Protein AF-A0A7V0R4K7-F1 (afdb_monomer_lite)

Radius of gyration: 30.45 Å; chains: 1; bounding box: 99×54×75 Å

Structure (mmCIF, N/CA/C/O backbone):
data_AF-A0A7V0R4K7-F1
#
_entry.id   AF-A0A7V0R4K7-F1
#
loop_
_atom_site.group_PDB
_atom_site.id
_atom_site.type_symbol
_atom_site.label_atom_id
_atom_site.label_alt_id
_atom_site.label_comp_id
_atom_site.label_asym_id
_atom_site.label_entity_id
_atom_site.label_seq_id
_atom_site.pdbx_PDB_ins_code
_atom_site.Cartn_x
_atom_site.Cartn_y
_atom_site.Cartn_z
_atom_site.occupancy
_atom_site.B_iso_or_equiv
_atom_site.auth_seq_id
_atom_site.auth_comp_id
_atom_site.auth_asym_id
_atom_site.auth_atom_id
_atom_site.pdbx_PDB_model_num
ATOM 1 N N . MET A 1 1 ? 71.124 38.068 -16.168 1.00 57.12 1 MET A N 1
ATOM 2 C CA . MET A 1 1 ? 70.717 36.691 -16.541 1.00 57.12 1 MET A CA 1
ATOM 3 C C . MET A 1 1 ? 69.493 36.153 -15.777 1.00 57.12 1 MET A C 1
ATOM 5 O O . MET A 1 1 ? 69.217 34.969 -15.874 1.00 57.12 1 MET A O 1
ATOM 9 N N . ARG A 1 2 ? 68.701 36.981 -15.070 1.00 51.50 2 ARG A N 1
ATOM 10 C CA . ARG A 1 2 ? 67.487 36.514 -14.363 1.00 51.50 2 ARG A CA 1
ATOM 11 C C . ARG A 1 2 ? 66.236 36.417 -15.253 1.00 51.50 2 ARG A C 1
ATOM 13 O O . ARG A 1 2 ? 65.333 35.661 -14.941 1.00 51.50 2 ARG A O 1
ATOM 20 N N . TYR A 1 3 ? 66.213 37.106 -16.396 1.00 58.16 3 TYR A N 1
ATOM 21 C CA . TYR A 1 3 ? 65.068 37.108 -17.318 1.00 58.16 3 TYR A CA 1
ATOM 22 C C . TYR A 1 3 ? 64.920 35.822 -18.154 1.00 58.16 3 TYR A C 1
ATOM 24 O O . TYR A 1 3 ? 63.809 35.465 -18.525 1.00 58.16 3 TYR A O 1
ATOM 32 N N . LEU A 1 4 ? 66.006 35.073 -18.385 1.00 62.59 4 LEU A N 1
ATOM 33 C CA . LEU A 1 4 ? 65.967 33.793 -19.113 1.00 62.59 4 LEU A CA 1
ATOM 34 C C . LEU A 1 4 ? 65.272 32.673 -18.318 1.00 62.59 4 LEU A C 1
ATOM 36 O O . LEU A 1 4 ? 64.670 31.787 -18.914 1.00 62.59 4 LEU A O 1
ATOM 40 N N . GLN A 1 5 ? 65.293 32.740 -16.982 1.00 62.31 5 GLN A N 1
ATOM 41 C CA . GLN A 1 5 ? 64.619 31.759 -16.123 1.00 62.31 5 GLN A CA 1
ATOM 42 C C . GLN A 1 5 ? 63.092 31.929 -16.132 1.00 62.31 5 GLN A C 1
ATOM 44 O O . GLN A 1 5 ? 62.370 30.937 -16.103 1.00 62.31 5 GLN A O 1
ATOM 49 N N . PHE A 1 6 ? 62.590 33.164 -16.252 1.00 67.25 6 PHE A N 1
ATOM 50 C CA . PHE A 1 6 ? 61.148 33.426 -16.318 1.00 67.25 6 PHE A CA 1
ATOM 51 C C . PHE A 1 6 ? 60.530 33.039 -17.668 1.00 67.25 6 PHE A C 1
ATOM 53 O O . PHE A 1 6 ? 59.397 32.564 -17.701 1.00 67.25 6 PHE A O 1
ATOM 60 N N . ILE A 1 7 ? 61.280 33.165 -18.770 1.00 73.56 7 ILE A N 1
ATOM 61 C CA . ILE A 1 7 ? 60.812 32.740 -20.101 1.00 73.56 7 ILE A CA 1
ATOM 62 C C . ILE A 1 7 ? 60.668 31.211 -20.162 1.00 73.56 7 ILE A C 1
ATOM 64 O O . ILE A 1 7 ? 59.672 30.713 -20.679 1.00 73.56 7 ILE A O 1
ATOM 68 N N . GLY A 1 8 ? 61.603 30.460 -19.567 1.00 70.25 8 GLY A N 1
ATOM 69 C CA . GLY A 1 8 ? 61.508 28.997 -19.504 1.00 70.25 8 GLY A CA 1
ATOM 70 C C . GLY A 1 8 ? 60.290 28.498 -18.716 1.00 70.25 8 GLY A C 1
ATOM 71 O O . GLY A 1 8 ? 59.660 27.521 -19.110 1.00 70.25 8 GLY A O 1
ATOM 72 N N . LEU A 1 9 ? 59.915 29.203 -17.644 1.00 67.56 9 LEU A N 1
ATOM 73 C CA . LEU A 1 9 ? 58.797 28.817 -16.778 1.00 67.56 9 LEU A CA 1
ATOM 74 C C . LEU A 1 9 ? 57.426 29.117 -17.414 1.00 67.56 9 LEU A C 1
ATOM 76 O O . LEU A 1 9 ? 56.495 28.338 -17.228 1.00 67.56 9 LEU A O 1
ATOM 80 N N . MET A 1 10 ? 57.313 30.177 -18.227 1.00 73.31 10 MET A N 1
ATOM 81 C CA . MET A 1 10 ? 56.087 30.446 -18.997 1.00 73.31 10 MET A CA 1
ATOM 82 C C . MET A 1 10 ? 55.874 29.470 -20.160 1.00 73.31 10 MET A C 1
ATOM 84 O O . MET A 1 10 ? 54.740 29.106 -20.449 1.00 73.31 10 MET A O 1
ATOM 88 N N . VAL A 1 11 ? 56.937 29.014 -20.830 1.00 69.75 11 VAL A N 1
ATOM 89 C CA . VAL A 1 11 ? 56.794 28.028 -21.919 1.00 69.75 11 VAL A CA 1
ATOM 90 C C . VAL A 1 11 ? 56.430 26.644 -21.366 1.00 69.75 11 VAL A C 1
ATOM 92 O O . VAL A 1 11 ? 55.664 25.914 -21.992 1.00 69.75 11 VAL A O 1
ATOM 95 N N . LEU A 1 12 ? 56.908 26.300 -20.164 1.00 64.25 12 LEU A N 1
ATOM 96 C CA . LEU A 1 12 ? 56.589 25.028 -19.514 1.00 64.25 12 LEU A CA 1
ATOM 97 C C . LEU A 1 12 ? 55.127 24.949 -19.039 1.00 64.25 12 LEU A C 1
ATOM 99 O O . LEU A 1 12 ? 54.534 23.878 -19.129 1.00 64.25 12 LEU A O 1
ATOM 103 N N . SER A 1 13 ? 54.513 26.055 -18.597 1.00 63.62 13 SER A N 1
ATOM 104 C CA . SER A 1 13 ? 53.100 26.059 -18.177 1.00 63.62 13 SER A CA 1
ATOM 105 C C . SER A 1 13 ? 52.111 25.945 -19.345 1.00 63.62 13 SER A C 1
ATOM 107 O O . SER A 1 13 ? 51.022 25.404 -19.167 1.00 63.62 13 SER A O 1
ATOM 109 N N . LEU A 1 14 ? 52.499 26.370 -20.553 1.00 61.12 14 LEU A N 1
ATOM 110 C CA . LEU A 1 14 ? 51.684 26.236 -21.768 1.00 61.12 14 LEU A CA 1
ATOM 111 C C . LEU A 1 14 ? 51.606 24.794 -22.304 1.00 61.12 14 LEU A C 1
ATOM 113 O O . LEU A 1 14 ? 50.676 24.476 -23.040 1.00 61.12 14 LEU A O 1
ATOM 117 N N . MET A 1 15 ? 52.523 23.904 -21.909 1.00 62.25 15 MET A N 1
ATOM 118 C CA . MET A 1 15 ? 52.540 22.507 -22.374 1.00 62.25 15 MET A CA 1
ATOM 119 C C . MET A 1 15 ? 51.665 21.560 -21.532 1.00 62.25 15 MET A C 1
ATOM 121 O O . MET A 1 15 ? 51.268 20.508 -22.025 1.00 62.25 15 MET A O 1
ATOM 125 N N . ILE A 1 16 ? 51.294 21.931 -20.299 1.00 62.28 16 ILE A N 1
ATOM 126 C CA . ILE A 1 16 ? 50.525 21.059 -19.378 1.00 62.28 16 ILE A CA 1
ATOM 127 C C . ILE A 1 16 ? 48.998 21.180 -19.586 1.00 62.28 16 ILE A C 1
ATOM 129 O O . ILE A 1 16 ? 48.223 20.449 -18.981 1.00 62.28 16 ILE A O 1
ATOM 133 N N . LEU A 1 17 ? 48.543 22.069 -20.478 1.00 52.62 17 LEU A N 1
ATOM 134 C CA . LEU A 1 17 ? 47.121 22.249 -20.817 1.00 52.62 17 LEU A CA 1
ATOM 135 C C . LEU A 1 17 ? 46.653 21.429 -22.029 1.00 52.62 17 LEU A C 1
ATOM 137 O O . LEU A 1 17 ? 45.488 21.509 -22.405 1.00 52.62 17 LEU A O 1
ATOM 141 N N . SER A 1 18 ? 47.512 20.588 -22.610 1.00 54.09 18 SER A N 1
ATOM 142 C CA . SER A 1 18 ? 47.102 19.624 -23.640 1.00 54.09 18 SER A CA 1
ATOM 143 C C . SER A 1 18 ? 46.570 18.332 -23.008 1.00 54.09 18 SER A C 1
ATOM 145 O O . SER A 1 18 ? 47.037 17.229 -23.277 1.00 54.09 18 SER A O 1
ATOM 147 N N . CYS A 1 19 ? 45.560 18.482 -22.146 1.00 53.66 19 CYS A N 1
ATOM 148 C CA . CYS A 1 19 ? 44.650 17.385 -21.853 1.00 53.66 19 CYS A CA 1
ATOM 149 C C . CYS A 1 19 ? 43.780 17.174 -23.099 1.00 53.66 19 CYS A C 1
ATOM 151 O O . CYS A 1 19 ? 43.179 18.108 -23.627 1.00 53.66 19 CYS A O 1
ATOM 153 N N . SER A 1 20 ? 43.796 15.949 -23.600 1.00 51.81 20 SER A N 1
ATOM 154 C CA . SER A 1 20 ? 43.092 15.435 -24.769 1.00 51.81 20 SER A CA 1
ATOM 155 C C . SER A 1 20 ? 41.608 15.820 -24.80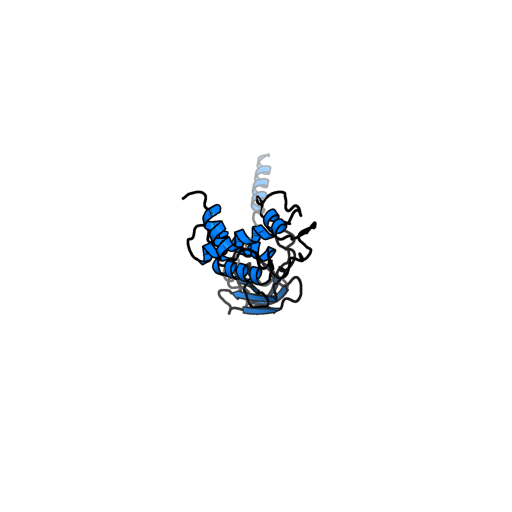8 1.00 51.81 20 SER A C 1
ATOM 157 O O . SER A 1 20 ? 40.755 15.107 -24.284 1.00 51.81 20 SER A O 1
ATOM 159 N N . GLY A 1 21 ? 41.295 16.920 -25.492 1.00 49.50 21 GLY A N 1
ATOM 160 C CA . GLY A 1 21 ? 39.963 17.211 -26.010 1.00 49.50 21 GLY A CA 1
ATOM 161 C C . GLY A 1 21 ? 39.713 16.371 -27.258 1.00 49.50 21 GLY A C 1
ATOM 162 O O . GLY A 1 21 ? 39.907 16.840 -28.378 1.00 49.50 21 GLY A O 1
ATOM 163 N N . GLY A 1 22 ? 39.339 15.107 -27.060 1.00 51.12 22 GLY A N 1
ATOM 164 C CA . GLY A 1 22 ? 38.774 14.285 -28.121 1.00 51.12 22 GLY A CA 1
ATOM 165 C C . GLY A 1 22 ? 37.430 14.874 -28.537 1.00 51.12 22 GLY A C 1
ATOM 166 O O . GLY A 1 22 ? 36.469 14.814 -27.778 1.00 51.12 22 GLY A O 1
ATOM 167 N N . LEU A 1 23 ? 37.375 15.450 -29.738 1.00 45.12 23 LEU A N 1
ATOM 168 C CA . LEU A 1 23 ? 36.139 15.752 -30.456 1.00 45.12 23 LEU A CA 1
ATOM 169 C C . LEU A 1 23 ? 35.485 14.418 -30.842 1.00 45.12 23 LEU A C 1
ATOM 171 O O . LEU A 1 23 ? 35.657 13.923 -31.953 1.00 45.12 23 LEU A O 1
ATOM 175 N N . GLY A 1 24 ? 34.814 13.790 -29.878 1.00 47.62 24 GLY A N 1
ATOM 176 C CA . GLY A 1 24 ? 33.904 12.685 -30.132 1.00 47.62 24 GLY A CA 1
ATOM 177 C C . GLY A 1 24 ? 32.634 13.250 -30.747 1.00 47.62 24 GLY A C 1
ATOM 178 O O . GLY A 1 24 ? 32.005 14.124 -30.153 1.00 47.62 24 GLY A O 1
ATOM 179 N N . ASN A 1 25 ? 32.299 12.777 -31.947 1.00 50.12 25 ASN A N 1
ATOM 180 C CA . ASN A 1 25 ? 31.014 13.008 -32.589 1.00 50.12 25 ASN A CA 1
ATOM 181 C C . ASN A 1 25 ? 29.889 12.844 -31.563 1.00 50.12 25 ASN A C 1
ATOM 183 O O . ASN A 1 25 ? 29.690 11.768 -31.003 1.00 50.12 25 ASN A O 1
ATOM 187 N N . SER A 1 26 ? 29.143 13.917 -31.346 1.00 50.44 26 SER A N 1
ATOM 188 C CA . SER A 1 26 ? 27.878 13.936 -30.624 1.00 50.44 26 SER A CA 1
ATOM 189 C C . SER A 1 26 ? 26.768 13.355 -31.505 1.00 50.44 26 SER A C 1
ATOM 191 O O . SER A 1 26 ? 25.816 14.053 -31.825 1.00 50.44 26 SER A O 1
ATOM 193 N N . ASP A 1 27 ? 26.936 12.096 -31.911 1.00 44.72 27 ASP A N 1
ATOM 194 C CA . ASP A 1 27 ? 25.969 11.289 -32.662 1.00 44.72 27 ASP A CA 1
ATOM 195 C C . ASP A 1 27 ? 25.949 9.863 -32.074 1.00 44.72 27 ASP A C 1
ATOM 197 O O . ASP A 1 27 ? 26.205 8.901 -32.786 1.00 44.72 27 ASP A O 1
ATOM 201 N N . ASP A 1 28 ? 25.728 9.699 -30.762 1.00 47.34 28 ASP A N 1
ATOM 202 C CA . ASP A 1 28 ? 25.249 8.407 -30.227 1.00 47.34 28 ASP A CA 1
ATOM 203 C C . ASP A 1 28 ? 24.595 8.529 -28.836 1.00 47.34 28 ASP A C 1
ATOM 205 O O . ASP A 1 28 ? 24.896 7.804 -27.890 1.00 47.34 28 ASP A O 1
ATOM 209 N N . LEU A 1 29 ? 23.688 9.497 -28.687 1.00 46.62 29 LEU A N 1
ATOM 210 C CA . LEU A 1 29 ? 22.775 9.586 -27.534 1.00 46.62 29 LEU A CA 1
ATOM 211 C C . LEU A 1 29 ? 21.484 8.780 -27.762 1.00 46.62 29 LEU A C 1
ATOM 213 O O . LEU A 1 29 ? 20.479 8.993 -27.093 1.00 46.62 29 LEU A O 1
ATOM 217 N N . SER A 1 30 ? 21.527 7.820 -28.686 1.00 48.16 30 SER A N 1
ATOM 218 C CA . SER A 1 30 ? 20.517 6.781 -28.850 1.00 48.16 30 SER A CA 1
ATOM 219 C C . SER A 1 30 ? 21.157 5.412 -28.663 1.00 48.16 30 SER A C 1
ATOM 221 O O . SER A 1 30 ? 20.983 4.510 -29.479 1.00 48.16 30 SER A O 1
ATOM 223 N N . ARG A 1 31 ? 21.837 5.203 -27.531 1.00 50.78 31 ARG A N 1
ATOM 224 C CA . ARG A 1 31 ? 21.966 3.848 -26.991 1.00 50.78 31 ARG A CA 1
ATOM 225 C C . ARG A 1 31 ? 20.622 3.420 -26.388 1.00 50.78 31 ARG A C 1
ATOM 227 O O . ARG A 1 31 ? 20.550 2.977 -25.250 1.00 50.78 31 ARG A O 1
ATOM 234 N N . THR A 1 32 ? 19.553 3.512 -27.179 1.00 49.91 32 THR A N 1
ATOM 235 C CA . THR A 1 32 ? 18.360 2.675 -27.056 1.00 49.91 32 THR A CA 1
ATOM 236 C C . THR A 1 32 ? 18.778 1.264 -27.456 1.00 49.91 32 THR A C 1
ATOM 238 O O . THR A 1 32 ? 18.403 0.727 -28.496 1.00 49.91 32 THR A O 1
ATOM 241 N N . GLY A 1 33 ? 19.664 0.668 -26.655 1.00 52.16 33 GLY A N 1
ATOM 242 C CA . GLY A 1 33 ? 19.958 -0.744 -26.778 1.00 52.16 33 GLY A CA 1
ATOM 243 C C . GLY A 1 33 ? 18.650 -1.477 -26.541 1.00 52.16 33 GLY A C 1
ATOM 244 O O . GLY A 1 33 ? 18.060 -1.334 -25.474 1.00 52.16 33 GLY A O 1
ATOM 245 N N . SER A 1 34 ? 18.185 -2.237 -27.533 1.00 60.75 34 SER A N 1
ATOM 246 C CA . SER A 1 34 ? 17.092 -3.189 -27.358 1.00 60.75 34 SER A CA 1
ATOM 247 C C . SER A 1 34 ? 17.584 -4.313 -26.438 1.00 60.75 34 SER A C 1
ATOM 249 O O . SER A 1 34 ? 18.009 -5.377 -26.887 1.00 60.75 34 SER A O 1
ATOM 251 N N . GLY A 1 35 ? 17.650 -4.028 -25.147 1.00 70.44 35 GLY A N 1
ATOM 252 C CA . GLY A 1 35 ? 18.104 -4.938 -24.112 1.00 70.44 35 GLY A CA 1
ATOM 253 C C . GLY A 1 35 ? 17.161 -4.865 -22.927 1.00 70.44 35 GLY A C 1
ATOM 254 O O . GLY A 1 35 ? 16.435 -3.885 -22.755 1.00 70.44 35 GLY A O 1
ATOM 255 N N . THR A 1 36 ? 17.169 -5.914 -22.121 1.00 79.69 36 THR A N 1
ATOM 256 C CA . THR A 1 36 ? 16.505 -5.942 -20.824 1.00 79.69 36 THR A CA 1
ATOM 257 C C . THR A 1 36 ? 17.562 -5.848 -19.732 1.00 79.69 36 THR A C 1
ATOM 259 O O . THR A 1 36 ? 18.659 -6.392 -19.868 1.00 79.69 36 THR A O 1
ATOM 262 N N . ALA A 1 37 ? 17.247 -5.132 -18.659 1.00 77.19 37 ALA A N 1
ATOM 263 C CA . ALA A 1 37 ? 17.978 -5.206 -17.408 1.00 77.19 37 ALA A CA 1
ATOM 264 C C . ALA A 1 37 ? 17.214 -6.135 -16.463 1.00 77.19 37 ALA A C 1
ATOM 266 O O . ALA A 1 37 ? 15.987 -6.050 -16.356 1.00 77.19 37 ALA A O 1
ATOM 267 N N . THR A 1 38 ? 17.941 -7.017 -15.786 1.00 80.81 38 THR A N 1
ATOM 268 C CA . THR A 1 38 ? 17.384 -7.833 -14.711 1.00 80.81 38 THR A CA 1
ATOM 269 C C . THR A 1 38 ? 17.199 -6.940 -13.490 1.00 80.81 38 THR A C 1
ATOM 271 O O . THR A 1 38 ? 18.179 -6.420 -12.964 1.00 80.81 38 THR A O 1
ATOM 274 N N . VAL A 1 39 ? 15.959 -6.736 -13.054 1.00 72.56 39 VAL A N 1
ATOM 275 C CA . VAL A 1 39 ? 15.635 -5.909 -11.888 1.00 72.56 39 VAL A CA 1
ATOM 276 C C . VAL A 1 39 ? 15.219 -6.790 -10.726 1.00 72.56 39 VAL A C 1
ATOM 278 O O . VAL A 1 39 ? 14.315 -7.609 -10.885 1.00 72.56 39 VAL A O 1
ATOM 281 N N . ILE A 1 40 ? 15.852 -6.600 -9.567 1.00 77.50 40 ILE A N 1
ATOM 282 C CA . ILE A 1 40 ? 15.438 -7.231 -8.310 1.00 77.50 40 ILE A CA 1
ATOM 283 C C . ILE A 1 40 ? 14.645 -6.203 -7.512 1.00 77.50 40 ILE A C 1
ATOM 285 O O . ILE A 1 40 ? 15.210 -5.193 -7.087 1.00 77.50 40 ILE A O 1
ATOM 289 N N . VAL A 1 41 ? 13.355 -6.464 -7.302 1.00 71.50 41 VAL A N 1
ATOM 290 C CA . VAL A 1 41 ? 12.500 -5.617 -6.464 1.00 71.50 41 VAL A CA 1
ATOM 291 C C . VAL A 1 41 ? 12.360 -6.250 -5.092 1.00 71.50 41 VAL A C 1
ATOM 293 O O . VAL A 1 41 ? 11.839 -7.360 -4.973 1.00 71.50 41 VAL A O 1
ATOM 296 N N . ASN A 1 42 ? 12.818 -5.539 -4.063 1.00 72.12 42 ASN A N 1
ATOM 297 C CA . ASN A 1 42 ? 12.718 -5.986 -2.677 1.00 72.12 42 ASN A CA 1
ATOM 298 C C . ASN A 1 42 ? 11.607 -5.231 -1.953 1.00 72.12 42 ASN A C 1
ATOM 300 O O . ASN A 1 42 ? 11.591 -3.999 -1.927 1.00 72.12 42 ASN A O 1
ATOM 304 N N . VAL A 1 43 ? 10.706 -5.991 -1.334 1.00 69.75 43 VAL A N 1
ATOM 305 C CA . VAL A 1 43 ? 9.568 -5.479 -0.570 1.00 69.75 43 VAL A CA 1
ATOM 306 C C . VAL A 1 43 ? 9.743 -5.852 0.901 1.00 69.75 43 VAL A C 1
ATOM 308 O O . VAL A 1 43 ? 9.860 -7.034 1.232 1.00 69.75 43 VAL A O 1
ATOM 311 N N . GLY A 1 44 ? 9.756 -4.843 1.779 1.00 59.59 44 GLY A N 1
ATOM 312 C CA . GLY A 1 44 ? 9.907 -5.022 3.231 1.00 59.59 44 GLY A CA 1
ATOM 313 C C . GLY A 1 44 ? 11.354 -5.168 3.724 1.00 59.59 44 GLY A C 1
ATOM 314 O O . GLY A 1 44 ? 11.565 -5.594 4.853 1.00 59.59 44 GLY A O 1
ATOM 315 N N . GLY A 1 45 ? 12.351 -4.846 2.893 1.00 51.00 45 GLY A N 1
ATOM 316 C CA . GLY A 1 45 ? 13.769 -4.859 3.267 1.00 51.00 45 GLY A CA 1
ATOM 317 C C . GLY A 1 45 ? 14.339 -3.452 3.460 1.00 51.00 45 GLY A C 1
ATOM 318 O O . GLY A 1 45 ? 14.021 -2.540 2.698 1.00 51.00 45 GLY A O 1
ATOM 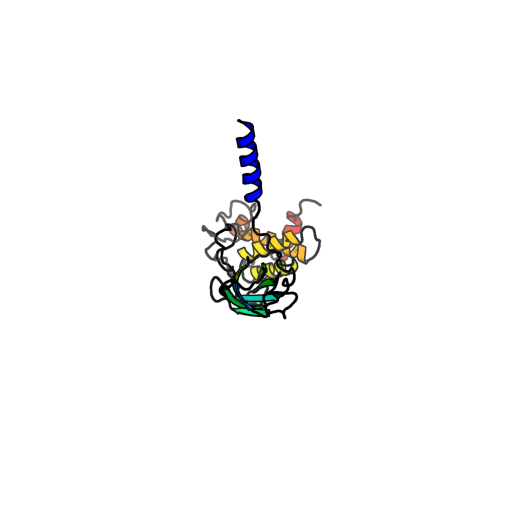319 N N . ARG A 1 46 ? 15.216 -3.273 4.457 1.00 53.41 46 ARG A N 1
ATOM 320 C CA . ARG A 1 46 ? 16.049 -2.068 4.583 1.00 53.41 46 ARG A CA 1
ATOM 321 C C . ARG A 1 46 ? 17.172 -2.117 3.550 1.00 53.41 46 ARG A C 1
ATOM 323 O O . ARG A 1 46 ? 18.023 -3.001 3.627 1.00 53.41 46 ARG A O 1
ATOM 330 N N . ASP A 1 47 ? 17.269 -1.108 2.691 1.00 45.44 47 ASP A N 1
ATOM 331 C CA . ASP A 1 47 ? 18.593 -0.706 2.222 1.00 45.44 47 ASP A CA 1
ATOM 332 C C . ASP A 1 47 ? 19.324 -0.147 3.444 1.00 45.44 47 ASP A C 1
ATOM 334 O O . ASP A 1 47 ? 18.785 0.709 4.148 1.00 45.44 47 ASP A O 1
ATOM 338 N N . GLY A 1 48 ? 20.519 -0.660 3.745 1.00 45.75 48 GLY A N 1
ATOM 339 C CA . GLY A 1 48 ? 21.257 -0.448 5.002 1.00 45.75 48 GLY A CA 1
ATOM 340 C C . GLY A 1 48 ? 21.648 0.998 5.362 1.00 45.75 48 GLY A C 1
ATOM 341 O O . GLY A 1 48 ? 22.580 1.191 6.135 1.00 45.75 48 GLY A O 1
ATOM 342 N N . SER A 1 49 ? 20.989 2.016 4.806 1.00 40.56 49 SER A N 1
ATOM 343 C CA . SER A 1 49 ? 21.206 3.443 5.060 1.00 40.56 49 SER A CA 1
ATOM 344 C C . SER A 1 49 ? 19.976 4.212 5.577 1.00 40.56 49 SER A C 1
ATOM 346 O O . SER A 1 49 ? 20.139 5.379 5.924 1.00 40.56 49 SER A O 1
ATOM 348 N N . SER A 1 50 ? 18.777 3.617 5.699 1.00 37.91 50 SER A N 1
ATOM 349 C CA . SER A 1 50 ? 17.611 4.304 6.297 1.00 37.91 50 SER A CA 1
ATOM 350 C C . SER A 1 50 ? 17.110 3.607 7.574 1.00 37.91 50 SER A C 1
ATOM 352 O O . SER A 1 50 ? 16.868 2.404 7.619 1.00 37.91 50 SER A O 1
ATOM 354 N N . ILE A 1 51 ? 16.995 4.378 8.661 1.00 37.25 51 ILE A N 1
ATOM 355 C CA . ILE A 1 51 ? 16.722 3.885 10.029 1.00 37.25 51 ILE A CA 1
ATOM 356 C C . ILE A 1 51 ? 15.204 3.776 10.311 1.00 37.25 51 ILE A C 1
ATOM 358 O O . ILE A 1 51 ? 14.805 3.402 11.408 1.00 37.25 51 ILE A O 1
ATOM 362 N N . ALA A 1 52 ? 14.346 4.097 9.334 1.00 40.16 52 ALA A N 1
ATOM 363 C CA . ALA A 1 52 ? 12.907 4.296 9.547 1.00 40.16 52 ALA A CA 1
ATOM 364 C C . ALA A 1 52 ? 11.981 3.299 8.820 1.00 40.16 52 ALA A C 1
ATOM 366 O O . ALA A 1 52 ? 10.774 3.361 9.023 1.00 40.16 52 ALA A O 1
ATOM 367 N N . ALA A 1 53 ? 12.498 2.373 8.002 1.00 40.19 53 ALA A N 1
ATOM 368 C CA . ALA A 1 53 ? 11.653 1.381 7.327 1.00 40.19 53 ALA A CA 1
ATOM 369 C C . ALA A 1 53 ? 11.446 0.116 8.194 1.00 40.19 53 ALA A C 1
ATOM 371 O O . ALA A 1 53 ? 12.414 -0.342 8.830 1.00 40.19 53 ALA A O 1
ATOM 372 N N . PRO A 1 54 ? 10.222 -0.456 8.225 1.00 41.59 54 PRO A N 1
ATOM 373 C CA . PRO A 1 54 ? 9.946 -1.719 8.902 1.00 41.59 54 PRO A CA 1
ATOM 374 C C . PRO A 1 54 ? 10.747 -2.861 8.257 1.00 41.59 54 PRO A C 1
ATOM 376 O O . PRO A 1 54 ? 10.870 -2.947 7.040 1.00 41.59 54 PRO A O 1
ATOM 379 N N . GLU A 1 55 ? 11.331 -3.718 9.095 1.00 46.91 55 GLU A N 1
ATOM 380 C CA . GLU A 1 55 ? 12.262 -4.801 8.720 1.00 46.91 55 GLU A CA 1
ATOM 381 C C . GLU A 1 55 ? 11.557 -6.042 8.136 1.00 46.91 55 GLU A C 1
ATOM 383 O O . GLU A 1 55 ? 12.199 -7.015 7.745 1.00 46.91 55 GLU A O 1
ATOM 388 N N . GLN A 1 56 ? 10.227 -6.025 8.097 1.00 58.44 56 GLN A N 1
ATOM 389 C CA . GLN A 1 56 ? 9.391 -7.120 7.629 1.00 58.44 56 GLN A CA 1
ATOM 390 C C . GLN A 1 56 ? 8.252 -6.557 6.781 1.00 58.44 56 GLN A C 1
ATOM 392 O O . GLN A 1 56 ? 7.698 -5.499 7.091 1.00 58.44 56 GLN A O 1
ATOM 397 N N . ALA A 1 57 ? 7.883 -7.288 5.726 1.00 58.97 57 ALA A N 1
ATOM 398 C CA . ALA A 1 57 ? 6.596 -7.156 5.066 1.00 58.97 57 ALA A CA 1
ATOM 399 C C . ALA A 1 57 ? 5.522 -7.140 6.163 1.00 58.97 57 ALA A C 1
ATOM 401 O O . ALA A 1 57 ? 5.506 -8.055 6.995 1.00 58.97 57 ALA A O 1
ATOM 402 N N . PRO A 1 58 ? 4.680 -6.100 6.224 1.00 61.94 58 PRO A N 1
ATOM 403 C CA . PRO A 1 58 ? 3.762 -5.958 7.339 1.00 61.94 58 PRO A CA 1
ATOM 404 C C . PRO A 1 58 ? 2.841 -7.176 7.453 1.00 61.94 58 PRO A C 1
ATOM 406 O O . PRO A 1 58 ? 2.384 -7.725 6.443 1.00 61.94 58 PRO A O 1
ATOM 409 N N . ALA A 1 59 ? 2.579 -7.614 8.685 1.00 66.12 59 ALA A N 1
ATOM 410 C CA . ALA A 1 59 ? 1.708 -8.754 8.937 1.00 66.12 59 ALA A CA 1
ATOM 411 C C . ALA A 1 59 ? 0.336 -8.534 8.270 1.00 66.12 59 ALA A C 1
ATOM 413 O O . ALA A 1 59 ? -0.254 -7.462 8.390 1.00 66.12 59 ALA A O 1
ATOM 414 N N . GLY A 1 60 ? -0.162 -9.543 7.549 1.00 76.38 60 GLY A N 1
ATOM 415 C CA . GLY A 1 60 ? -1.457 -9.491 6.857 1.00 76.38 60 GLY A CA 1
ATOM 416 C C . GLY A 1 60 ? -1.394 -9.295 5.337 1.00 76.38 60 GLY A C 1
ATOM 417 O O . GLY A 1 60 ? -2.425 -9.435 4.677 1.00 76.38 60 GLY A O 1
ATOM 418 N N . VAL A 1 61 ? -0.215 -9.047 4.752 1.00 86.50 61 VAL A N 1
ATOM 419 C CA . VAL A 1 61 ? -0.043 -9.079 3.288 1.00 86.50 61 VAL A CA 1
ATOM 420 C C . VAL A 1 61 ? -0.062 -10.529 2.792 1.00 86.50 61 VAL A C 1
ATOM 422 O O . VAL A 1 61 ? 0.775 -11.337 3.184 1.00 86.50 61 VAL A O 1
ATOM 425 N N . ALA A 1 62 ? -0.995 -10.855 1.898 1.00 90.56 62 ALA A N 1
ATOM 426 C CA . ALA A 1 62 ? -1.119 -12.176 1.278 1.00 90.56 62 ALA A CA 1
ATOM 427 C C . ALA A 1 62 ? -0.599 -12.211 -0.164 1.00 90.56 62 ALA A C 1
ATOM 429 O O . ALA A 1 62 ? -0.113 -13.245 -0.626 1.00 90.56 62 ALA A O 1
ATOM 430 N N . SER A 1 63 ? -0.692 -11.097 -0.891 1.00 93.25 63 SER A N 1
ATOM 431 C CA . SER A 1 63 ? -0.130 -10.994 -2.238 1.00 93.25 63 SER A CA 1
ATOM 432 C C . SER A 1 63 ? 0.438 -9.611 -2.516 1.00 93.25 63 SER A C 1
ATOM 434 O O . SER A 1 63 ? 0.041 -8.627 -1.901 1.00 93.25 63 SER A O 1
ATOM 436 N N . VAL A 1 64 ? 1.382 -9.540 -3.445 1.00 93.44 64 VAL A N 1
ATOM 437 C CA . VAL A 1 64 ? 1.975 -8.299 -3.934 1.00 93.44 64 VAL A CA 1
ATOM 438 C C . VAL A 1 64 ? 1.828 -8.262 -5.445 1.00 93.44 64 VAL A C 1
ATOM 440 O O . VAL A 1 64 ? 2.125 -9.240 -6.127 1.00 93.44 64 VAL A O 1
ATOM 443 N N . ARG A 1 65 ? 1.364 -7.136 -5.974 1.00 95.31 65 ARG A N 1
ATOM 444 C CA . ARG A 1 65 ? 1.270 -6.868 -7.403 1.00 95.31 65 ARG A CA 1
ATOM 445 C C . ARG A 1 65 ? 2.286 -5.809 -7.788 1.00 95.31 65 ARG A C 1
ATOM 447 O O . ARG A 1 65 ? 2.260 -4.707 -7.252 1.00 95.31 65 ARG A O 1
ATOM 454 N N . PHE A 1 66 ? 3.143 -6.157 -8.728 1.00 95.12 66 PHE A N 1
ATOM 455 C CA . PHE A 1 66 ? 4.113 -5.271 -9.345 1.00 95.12 66 PHE A CA 1
ATOM 456 C C . PHE A 1 66 ? 3.526 -4.728 -10.641 1.00 95.12 66 PHE A C 1
ATOM 458 O O . PHE A 1 66 ? 2.935 -5.495 -11.407 1.00 95.12 66 PHE A O 1
ATOM 465 N N . TYR A 1 67 ? 3.710 -3.436 -10.883 1.00 96.31 67 TYR A N 1
ATOM 466 C CA . TYR A 1 67 ? 3.333 -2.772 -12.122 1.00 96.31 67 TYR A CA 1
ATOM 467 C C . TYR A 1 67 ? 4.484 -1.863 -12.558 1.00 96.31 67 TYR A C 1
ATOM 469 O O . TYR A 1 67 ? 4.868 -0.950 -11.834 1.00 96.31 67 TYR A O 1
ATOM 477 N N . ILE A 1 68 ? 5.099 -2.169 -13.701 1.00 96.44 68 ILE A N 1
ATOM 478 C CA . ILE A 1 68 ? 6.304 -1.485 -14.190 1.00 96.44 68 ILE A CA 1
ATOM 479 C C . ILE A 1 68 ? 5.980 -0.805 -15.513 1.00 96.44 68 ILE A C 1
ATOM 481 O O . ILE A 1 68 ? 5.495 -1.462 -16.438 1.00 96.44 68 ILE A O 1
ATOM 485 N N . THR A 1 69 ? 6.270 0.492 -15.619 1.00 97.44 69 THR A N 1
ATOM 486 C CA . THR A 1 69 ? 5.953 1.297 -16.806 1.00 97.44 69 THR A CA 1
ATOM 487 C C . THR A 1 69 ? 7.121 2.163 -17.282 1.00 97.44 69 THR A C 1
ATOM 489 O O . THR A 1 69 ? 8.098 2.410 -16.570 1.00 97.44 69 THR A O 1
ATOM 492 N N . GLY A 1 70 ? 7.028 2.617 -18.534 1.00 96.19 70 GLY A N 1
ATOM 493 C CA . GLY A 1 70 ? 7.978 3.529 -19.165 1.00 96.19 70 GLY A CA 1
ATOM 494 C C . GLY A 1 70 ? 7.522 3.941 -20.569 1.00 96.19 70 GLY A C 1
ATOM 495 O O . GLY A 1 70 ? 6.650 3.303 -21.149 1.00 96.19 70 GLY A O 1
ATOM 496 N N . SER A 1 71 ? 8.116 5.001 -21.128 1.00 92.62 71 SER A N 1
ATOM 497 C CA . SER A 1 71 ? 7.724 5.600 -22.422 1.00 92.62 71 SER A CA 1
ATOM 498 C C . SER A 1 71 ? 7.850 4.679 -23.638 1.00 92.62 71 SER A C 1
ATOM 500 O O . SER A 1 71 ? 7.159 4.885 -24.629 1.00 92.62 71 SER A O 1
ATOM 502 N N . ASP A 1 72 ? 8.721 3.674 -23.558 1.00 92.19 72 ASP A N 1
ATOM 503 C CA . ASP A 1 72 ? 9.146 2.845 -24.693 1.00 92.19 72 ASP A CA 1
ATOM 504 C C . ASP A 1 72 ? 9.003 1.347 -24.393 1.00 92.19 72 ASP A C 1
ATOM 506 O O . ASP A 1 72 ? 9.771 0.521 -24.889 1.00 92.19 72 ASP A O 1
ATOM 510 N N . MET A 1 73 ? 8.062 0.991 -23.520 1.00 93.44 73 MET A N 1
ATOM 511 C CA . MET A 1 73 ? 7.762 -0.396 -23.187 1.00 93.44 73 MET A CA 1
ATOM 512 C C . MET A 1 73 ? 6.270 -0.597 -22.963 1.00 93.44 73 MET A C 1
ATOM 514 O O . MET A 1 73 ? 5.572 0.307 -22.505 1.00 93.44 73 MET A O 1
ATOM 518 N N . ASP A 1 74 ? 5.805 -1.812 -23.230 1.00 96.31 74 ASP A N 1
ATOM 519 C CA . ASP A 1 74 ? 4.508 -2.246 -22.734 1.00 96.31 74 ASP A CA 1
ATOM 520 C C . ASP A 1 74 ? 4.582 -2.422 -21.205 1.00 96.31 74 ASP A C 1
ATOM 522 O O . ASP A 1 74 ? 5.606 -2.902 -20.700 1.00 96.31 74 ASP A O 1
ATOM 526 N N . PRO A 1 75 ? 3.529 -2.052 -20.450 1.00 96.75 75 PRO A N 1
ATOM 527 C CA . PRO A 1 75 ? 3.489 -2.269 -19.010 1.00 96.75 75 PRO A CA 1
ATOM 528 C C . PRO A 1 75 ? 3.689 -3.740 -18.634 1.00 96.75 75 PRO A C 1
ATOM 530 O O . PRO A 1 75 ? 3.102 -4.637 -19.243 1.00 96.75 75 PRO A O 1
ATOM 533 N N . ILE A 1 76 ? 4.485 -3.986 -17.593 1.00 96.88 76 ILE A N 1
ATOM 534 C CA . ILE A 1 76 ? 4.686 -5.323 -17.024 1.00 96.88 76 ILE A CA 1
ATOM 535 C C . ILE A 1 76 ? 3.891 -5.412 -15.723 1.00 96.88 76 ILE A C 1
ATOM 537 O O . ILE A 1 76 ? 4.145 -4.648 -14.796 1.00 96.88 76 ILE A O 1
ATOM 541 N N . GLU A 1 77 ? 2.971 -6.374 -15.634 1.00 97.31 77 GLU A N 1
ATOM 542 C CA . GLU A 1 77 ? 2.182 -6.649 -14.429 1.00 97.31 77 GLU A CA 1
ATOM 543 C C . GLU A 1 77 ? 2.440 -8.080 -13.936 1.00 97.31 77 GLU A C 1
ATOM 545 O O . GLU A 1 77 ? 2.425 -9.036 -14.719 1.00 97.31 77 GLU A O 1
ATOM 550 N N . ARG A 1 78 ? 2.689 -8.249 -12.631 1.00 96.56 78 ARG A N 1
ATOM 551 C CA . ARG A 1 78 ? 2.840 -9.573 -12.002 1.00 96.56 78 ARG A CA 1
ATOM 552 C C . ARG A 1 78 ? 2.286 -9.562 -10.587 1.00 96.56 78 ARG A C 1
ATOM 554 O O . ARG A 1 78 ? 2.660 -8.706 -9.795 1.00 96.56 78 ARG A O 1
ATOM 561 N N . THR A 1 79 ? 1.473 -10.557 -10.244 1.00 95.69 79 THR A N 1
ATOM 562 C CA . THR A 1 79 ? 1.028 -10.801 -8.865 1.00 95.69 79 THR A CA 1
ATOM 563 C C . THR A 1 79 ? 1.741 -12.014 -8.287 1.00 95.69 79 THR A C 1
ATOM 565 O O . THR A 1 79 ? 1.807 -13.063 -8.926 1.00 95.69 79 THR A O 1
ATOM 568 N N . VAL A 1 80 ? 2.257 -11.868 -7.072 1.00 94.94 80 VAL A N 1
ATOM 569 C CA . VAL A 1 80 ? 3.042 -12.875 -6.358 1.00 94.94 80 VAL A CA 1
ATOM 570 C C . VAL A 1 80 ? 2.441 -13.086 -4.978 1.00 94.94 80 VAL A C 1
ATOM 572 O O . VAL A 1 80 ? 2.064 -12.130 -4.304 1.00 94.94 80 VAL A O 1
ATOM 575 N N . LEU A 1 81 ? 2.325 -14.345 -4.562 1.00 93.06 81 LEU A N 1
ATOM 576 C CA . LEU A 1 81 ? 1.862 -14.694 -3.221 1.00 93.06 81 LEU A CA 1
ATOM 577 C C . LEU A 1 81 ? 2.999 -14.519 -2.214 1.00 93.06 81 LEU A C 1
ATOM 579 O O . LEU A 1 81 ? 4.127 -14.941 -2.465 1.00 93.06 81 LEU A O 1
ATOM 583 N N . VAL A 1 82 ? 2.690 -13.932 -1.062 1.00 89.81 82 VAL A N 1
ATOM 584 C CA . VAL A 1 82 ? 3.666 -13.726 0.010 1.00 89.81 82 VAL A CA 1
ATOM 585 C C . VAL A 1 82 ? 3.654 -14.938 0.932 1.00 89.81 82 VAL A C 1
ATOM 587 O O . VAL A 1 82 ? 2.660 -15.209 1.598 1.00 89.81 82 VAL A O 1
ATOM 590 N N . THR A 1 83 ? 4.759 -15.683 0.974 1.00 83.75 83 THR A N 1
ATOM 591 C CA . THR A 1 83 ? 4.909 -16.873 1.835 1.00 83.75 83 THR A CA 1
ATOM 592 C C . THR A 1 83 ? 5.887 -16.659 2.998 1.00 83.75 83 THR A C 1
ATOM 594 O O . THR A 1 83 ? 6.341 -17.629 3.601 1.00 83.75 83 THR A O 1
ATOM 597 N N . GLY A 1 84 ? 6.247 -15.410 3.311 1.00 81.38 84 GLY A N 1
ATOM 598 C CA . GLY A 1 84 ? 7.229 -15.063 4.343 1.00 81.38 84 GLY A CA 1
ATOM 599 C C . GLY A 1 84 ? 7.198 -13.580 4.722 1.00 81.38 84 GLY A C 1
ATOM 600 O O . GLY A 1 84 ? 6.214 -12.893 4.476 1.00 81.38 84 GLY A O 1
ATOM 601 N N . THR A 1 85 ? 8.282 -13.082 5.319 1.00 70.94 85 THR A N 1
ATOM 602 C CA . THR A 1 85 ? 8.397 -11.687 5.784 1.00 70.94 85 THR A CA 1
ATOM 603 C C . THR A 1 85 ? 8.998 -10.740 4.747 1.00 70.94 85 THR A C 1
ATOM 605 O O . THR A 1 85 ? 9.212 -9.575 5.050 1.00 70.94 85 THR A O 1
ATOM 608 N N . SER A 1 86 ? 9.326 -11.202 3.544 1.00 75.31 86 SER A N 1
ATOM 609 C CA . SER A 1 86 ? 9.790 -10.350 2.449 1.00 75.31 86 SER A CA 1
ATOM 610 C C . SER A 1 86 ? 9.454 -10.983 1.104 1.00 75.31 86 SER A C 1
ATOM 612 O O . SER A 1 86 ? 9.260 -12.198 1.003 1.00 75.31 86 SER A O 1
ATOM 614 N N . VAL A 1 87 ? 9.367 -10.145 0.072 1.00 84.06 87 VAL A N 1
ATOM 615 C CA . VAL A 1 87 ? 9.186 -10.578 -1.319 1.00 84.06 87 VAL A CA 1
ATOM 616 C C . VAL A 1 87 ? 10.354 -10.031 -2.125 1.00 84.06 87 VAL A C 1
ATOM 618 O O . VAL A 1 87 ? 10.636 -8.833 -2.065 1.00 84.06 87 VAL A O 1
ATOM 621 N N . SER A 1 88 ? 11.035 -10.914 -2.852 1.00 85.31 88 SER A N 1
ATOM 622 C CA . SER A 1 88 ? 12.103 -10.559 -3.783 1.00 85.31 88 SER A CA 1
ATOM 623 C C . SER A 1 88 ? 11.771 -11.168 -5.135 1.00 85.31 88 SER A C 1
ATOM 625 O O . SER A 1 88 ? 11.668 -12.388 -5.258 1.00 85.31 88 SER A O 1
ATOM 627 N N . GLU A 1 89 ? 11.553 -10.314 -6.129 1.00 91.06 89 GLU A N 1
ATOM 628 C CA . GLU A 1 89 ? 11.120 -10.722 -7.463 1.00 91.06 89 GLU A CA 1
ATOM 629 C C . GLU A 1 89 ? 12.056 -10.190 -8.534 1.00 91.06 89 GLU A C 1
ATOM 631 O O . GLU A 1 89 ? 12.588 -9.085 -8.425 1.00 91.06 89 GLU A O 1
ATOM 636 N N . THR A 1 90 ? 12.247 -11.000 -9.577 1.00 91.25 90 THR A N 1
ATOM 637 C CA . THR A 1 90 ? 13.129 -10.685 -10.701 1.00 91.25 90 THR A CA 1
ATOM 638 C C . THR A 1 90 ? 12.326 -10.411 -11.971 1.00 91.25 90 THR A C 1
ATOM 640 O O . THR A 1 90 ? 11.461 -11.209 -12.361 1.00 91.25 90 THR A O 1
ATOM 643 N N . PHE A 1 91 ? 12.636 -9.294 -12.631 1.00 92.00 91 PHE A N 1
ATOM 644 C CA . PHE A 1 91 ? 11.989 -8.836 -13.861 1.00 92.00 91 PHE A CA 1
ATOM 645 C C . PHE A 1 91 ? 13.014 -8.570 -14.957 1.00 92.00 91 PHE A C 1
ATOM 647 O O . PHE A 1 91 ? 14.062 -7.998 -14.686 1.00 92.00 91 PHE A O 1
ATOM 654 N N . ASP A 1 92 ? 12.674 -8.909 -16.197 1.00 92.38 92 ASP A N 1
ATOM 655 C CA . ASP A 1 92 ? 13.413 -8.455 -17.374 1.00 92.38 92 ASP A CA 1
ATOM 656 C C . ASP A 1 92 ? 12.741 -7.188 -17.908 1.00 92.38 92 ASP A C 1
ATOM 658 O O . ASP A 1 92 ? 11.714 -7.253 -18.586 1.00 92.38 92 ASP A O 1
ATOM 662 N N . VAL A 1 93 ? 13.294 -6.024 -17.561 1.00 92.88 93 VAL A N 1
ATOM 663 C CA . VAL A 1 93 ? 12.696 -4.720 -17.886 1.00 92.88 93 VAL A CA 1
ATOM 664 C C . VAL A 1 93 ? 13.463 -4.074 -19.038 1.00 92.88 93 VAL A C 1
ATOM 666 O O . VAL A 1 93 ? 14.689 -3.973 -18.952 1.00 92.88 93 VAL A O 1
ATOM 669 N N . PRO A 1 94 ? 12.795 -3.616 -20.113 1.00 93.12 94 PRO A N 1
ATOM 670 C CA . PRO A 1 94 ? 13.460 -2.900 -21.194 1.00 93.12 94 PRO A CA 1
ATOM 671 C C . PRO A 1 94 ? 14.276 -1.709 -20.685 1.00 93.12 94 PRO A C 1
ATOM 673 O O . PRO A 1 94 ? 13.778 -0.855 -19.947 1.00 93.12 94 PRO A O 1
ATOM 676 N N . ILE A 1 95 ? 15.525 -1.634 -21.130 1.00 90.88 95 ILE A N 1
ATOM 677 C CA . ILE A 1 95 ? 16.466 -0.558 -20.804 1.00 90.88 95 ILE A CA 1
ATOM 678 C C . ILE A 1 95 ? 15.888 0.786 -21.246 1.00 90.88 95 ILE A C 1
ATOM 680 O O . ILE A 1 95 ? 15.255 0.884 -22.300 1.00 90.88 95 ILE A O 1
ATOM 684 N N . GLY A 1 96 ? 16.066 1.816 -20.426 1.00 90.69 96 GLY A N 1
ATOM 685 C CA . GLY A 1 96 ? 15.581 3.161 -20.703 1.00 90.69 96 GLY A CA 1
ATOM 686 C C . GLY A 1 96 ? 15.500 4.030 -19.449 1.00 90.69 96 GLY A C 1
ATOM 687 O O . GLY A 1 96 ? 15.564 3.514 -18.330 1.00 90.69 96 GLY A O 1
ATOM 688 N N . PRO A 1 97 ? 15.362 5.350 -19.636 1.00 92.31 97 PRO A N 1
ATOM 689 C CA . PRO A 1 97 ? 15.283 6.287 -18.530 1.00 92.31 97 PRO A CA 1
ATOM 690 C C . PRO A 1 97 ? 13.927 6.207 -17.824 1.00 92.31 97 PRO A C 1
ATOM 692 O O . PRO A 1 97 ? 12.914 5.822 -18.423 1.00 92.31 97 PRO A O 1
ATOM 695 N N . ASN A 1 98 ? 13.922 6.633 -16.564 1.00 91.94 98 ASN A N 1
ATOM 696 C CA . ASN A 1 98 ? 12.749 6.894 -15.741 1.00 91.94 98 ASN A CA 1
ATOM 697 C C . ASN A 1 98 ? 11.723 5.750 -15.758 1.00 91.94 98 ASN A C 1
ATOM 699 O O . ASN A 1 98 ? 10.529 5.974 -15.975 1.00 91.94 98 ASN A O 1
ATOM 703 N N . ARG A 1 99 ? 12.190 4.511 -15.567 1.00 95.00 99 ARG A N 1
ATOM 704 C CA . ARG A 1 99 ? 11.295 3.370 -15.361 1.00 95.00 99 ARG A CA 1
ATOM 705 C C . ARG A 1 99 ? 10.602 3.540 -14.022 1.00 95.00 99 ARG A C 1
ATOM 707 O O . ARG A 1 99 ? 11.267 3.768 -13.013 1.00 95.00 99 ARG A O 1
ATOM 714 N N . HIS A 1 100 ? 9.280 3.453 -14.040 1.00 95.81 100 HIS A N 1
ATOM 715 C CA . HIS A 1 100 ? 8.442 3.599 -12.859 1.00 95.81 100 HIS A CA 1
ATOM 716 C C . HIS A 1 100 ? 8.026 2.219 -12.376 1.00 95.81 100 HIS A C 1
ATOM 718 O O . HIS A 1 100 ? 7.520 1.412 -13.157 1.00 95.81 100 HIS A O 1
ATOM 724 N N . PHE A 1 101 ? 8.286 1.944 -11.106 1.00 94.44 101 PHE A N 1
ATOM 725 C CA . PHE A 1 101 ? 7.993 0.680 -10.455 1.00 94.44 101 PHE A CA 1
ATOM 726 C C . PHE A 1 101 ? 6.969 0.944 -9.369 1.00 94.44 101 PHE A C 1
ATOM 728 O O . PHE A 1 101 ? 7.286 1.626 -8.400 1.00 94.44 101 PHE A O 1
ATOM 735 N N . GLU A 1 102 ? 5.778 0.383 -9.510 1.00 92.56 102 GLU A N 1
ATOM 736 C CA . GLU A 1 102 ? 4.720 0.449 -8.510 1.00 92.56 102 GLU A CA 1
ATOM 737 C C . GLU A 1 102 ? 4.521 -0.928 -7.881 1.00 92.56 102 GLU A C 1
ATOM 739 O O . GLU A 1 102 ? 4.536 -1.966 -8.555 1.00 92.56 102 GLU A O 1
ATOM 744 N N . VAL A 1 103 ? 4.321 -0.935 -6.568 1.00 92.44 103 VAL A N 1
ATOM 745 C CA . VAL A 1 103 ? 4.089 -2.139 -5.781 1.00 92.44 103 VAL A CA 1
ATOM 746 C C . VAL A 1 103 ? 2.843 -1.947 -4.938 1.00 92.44 103 VAL A C 1
ATOM 748 O O . VAL A 1 103 ? 2.755 -1.041 -4.112 1.00 92.44 103 VAL A O 1
ATOM 751 N N . PHE A 1 104 ? 1.891 -2.851 -5.127 1.00 89.38 104 PHE A N 1
ATOM 752 C CA . PHE A 1 104 ? 0.625 -2.893 -4.412 1.00 89.38 104 PHE A CA 1
ATOM 753 C C . PHE A 1 104 ? 0.591 -4.155 -3.556 1.00 89.38 104 PHE A C 1
ATOM 755 O O . PHE A 1 104 ? 0.608 -5.263 -4.089 1.00 89.38 104 PHE A O 1
ATOM 762 N N . ALA A 1 105 ? 0.544 -4.016 -2.238 1.00 90.38 105 ALA A N 1
ATOM 763 C CA . ALA A 1 105 ? 0.425 -5.152 -1.330 1.00 90.38 105 ALA A CA 1
ATOM 764 C C . ALA A 1 105 ? -1.040 -5.343 -0.933 1.00 90.38 105 ALA A C 1
ATOM 766 O O . ALA A 1 105 ? -1.676 -4.389 -0.501 1.00 90.38 105 ALA A O 1
ATOM 767 N N . TYR A 1 106 ? -1.570 -6.556 -1.049 1.00 88.12 106 TYR A N 1
ATOM 768 C CA . TYR A 1 106 ? -2.965 -6.891 -0.773 1.00 88.12 106 TYR A CA 1
ATOM 769 C C . TYR A 1 106 ? -3.099 -7.896 0.366 1.00 88.12 106 TYR A C 1
ATOM 771 O O . TYR A 1 106 ? -2.265 -8.791 0.523 1.00 88.12 106 TYR A O 1
ATOM 779 N N . THR A 1 107 ? -4.198 -7.799 1.107 1.00 85.94 107 THR A N 1
ATOM 780 C CA . THR A 1 107 ? -4.612 -8.813 2.085 1.00 85.94 107 THR A CA 1
ATOM 781 C C . THR A 1 107 ? -5.146 -10.076 1.399 1.00 85.94 107 THR A C 1
ATOM 783 O O . THR A 1 107 ? -5.349 -10.108 0.182 1.00 85.94 107 THR A O 1
ATOM 786 N N . ALA A 1 108 ? -5.414 -11.133 2.174 1.00 86.12 108 ALA A N 1
ATOM 787 C CA . ALA A 1 108 ? -5.988 -12.385 1.656 1.00 86.12 108 ALA A CA 1
ATOM 788 C C . ALA A 1 108 ? -7.368 -12.198 0.998 1.00 86.12 108 ALA A C 1
ATOM 790 O O . ALA A 1 108 ? -7.742 -12.972 0.121 1.00 86.12 108 ALA A O 1
ATOM 791 N N . ASN A 1 109 ? -8.092 -11.142 1.380 1.00 82.75 109 ASN A N 1
ATOM 792 C CA . ASN A 1 109 ? -9.402 -10.796 0.829 1.00 82.75 109 ASN A CA 1
ATOM 793 C C . ASN A 1 109 ? -9.308 -9.917 -0.432 1.00 82.75 109 ASN A C 1
ATOM 795 O O . ASN A 1 109 ? -10.335 -9.538 -0.990 1.00 82.75 109 ASN A O 1
ATOM 799 N N . GLY A 1 110 ? -8.094 -9.579 -0.885 1.00 82.00 110 GLY A N 1
ATOM 800 C CA . GLY A 1 110 ? -7.871 -8.720 -2.049 1.00 82.00 110 GLY A CA 1
ATOM 801 C C . GLY A 1 110 ? -7.963 -7.220 -1.756 1.00 82.00 110 GLY A C 1
ATOM 802 O O . GLY A 1 110 ? -8.007 -6.425 -2.693 1.00 82.00 110 GLY A O 1
ATOM 803 N N . THR A 1 111 ? -7.973 -6.807 -0.487 1.00 79.50 111 THR A N 1
ATOM 804 C CA . THR A 1 111 ? -7.975 -5.384 -0.114 1.00 79.50 111 THR A CA 1
ATOM 805 C C . THR A 1 111 ? -6.565 -4.812 -0.217 1.00 79.50 111 THR A C 1
ATOM 807 O O . THR A 1 111 ? -5.625 -5.416 0.297 1.00 79.50 111 THR A O 1
ATOM 810 N N . LEU A 1 112 ? -6.403 -3.663 -0.881 1.00 81.56 112 LEU A N 1
ATOM 811 C CA . LEU A 1 112 ? -5.110 -2.981 -1.001 1.00 81.56 112 LEU A CA 1
ATOM 812 C C . LEU A 1 112 ? -4.675 -2.457 0.367 1.00 81.56 112 LEU A C 1
ATOM 814 O O . LEU A 1 112 ? -5.380 -1.637 0.938 1.00 81.56 112 LEU A O 1
ATOM 818 N N . TYR A 1 113 ? -3.525 -2.917 0.847 1.00 79.06 113 TYR A N 1
ATOM 819 C CA . TYR A 1 113 ? -3.013 -2.696 2.197 1.00 79.06 113 TYR A CA 1
ATOM 820 C C . TYR A 1 113 ? -1.844 -1.709 2.242 1.00 79.06 113 TYR A C 1
ATOM 822 O O . TYR A 1 113 ? -1.813 -0.827 3.093 1.00 79.06 113 TYR A O 1
ATOM 830 N N . TYR A 1 114 ? -0.917 -1.809 1.286 1.00 83.75 114 TYR A N 1
ATOM 831 C CA . TYR A 1 114 ? 0.188 -0.861 1.143 1.00 83.75 114 TYR A CA 1
ATOM 832 C C . TYR A 1 114 ? 0.457 -0.530 -0.314 1.00 83.75 114 TYR A C 1
ATOM 834 O O . TYR A 1 114 ? 0.178 -1.328 -1.214 1.00 83.75 114 TYR A O 1
ATOM 842 N N . TYR A 1 115 ? 1.065 0.633 -0.514 1.00 85.69 115 TYR A N 1
ATOM 843 C CA . TYR A 1 115 ? 1.547 1.103 -1.798 1.00 85.69 115 TYR A CA 1
ATOM 844 C C . TYR A 1 115 ? 2.979 1.619 -1.655 1.00 85.69 115 TYR A C 1
ATOM 846 O O . TYR A 1 115 ? 3.345 2.231 -0.650 1.00 85.69 115 TYR A O 1
ATOM 854 N N . GLY A 1 116 ? 3.796 1.389 -2.666 1.00 86.56 116 GLY A N 1
ATOM 855 C CA . GLY A 1 116 ? 5.077 2.061 -2.793 1.00 86.56 116 GLY A CA 1
ATOM 856 C C . GLY A 1 116 ? 5.448 2.179 -4.254 1.00 86.56 116 GLY A C 1
ATOM 857 O O . GLY A 1 116 ? 5.076 1.327 -5.062 1.00 86.56 116 GLY A O 1
ATOM 858 N N . ASP A 1 117 ? 6.202 3.218 -4.576 1.00 90.56 117 ASP A N 1
ATOM 859 C CA . ASP A 1 117 ? 6.770 3.378 -5.897 1.00 90.56 117 ASP A CA 1
ATOM 860 C C . ASP A 1 117 ? 8.202 3.893 -5.870 1.00 90.56 117 ASP A C 1
ATOM 862 O O . ASP A 1 117 ? 8.677 4.469 -4.890 1.00 90.56 117 ASP A O 1
ATOM 866 N N . ALA A 1 118 ? 8.908 3.630 -6.961 1.00 90.75 118 ALA A N 1
ATOM 867 C CA . ALA A 1 118 ? 10.248 4.129 -7.196 1.00 90.75 118 ALA A CA 1
ATOM 868 C C . ALA A 1 118 ? 10.459 4.400 -8.684 1.00 90.75 118 ALA A C 1
ATOM 870 O O . ALA A 1 118 ? 9.820 3.796 -9.549 1.00 90.75 118 ALA A O 1
ATOM 871 N N . TYR A 1 119 ? 11.411 5.282 -8.971 1.00 92.12 119 TYR A N 1
ATOM 872 C CA . TYR A 1 119 ? 11.888 5.549 -10.319 1.00 92.12 119 TYR A CA 1
ATOM 873 C C . TYR A 1 119 ? 13.354 5.149 -10.422 1.00 92.12 119 TYR A C 1
ATOM 875 O O . TYR A 1 119 ? 14.140 5.435 -9.516 1.00 92.12 119 TYR A O 1
ATOM 883 N N . ALA A 1 120 ? 13.727 4.507 -11.526 1.00 91.44 120 ALA A N 1
ATOM 884 C CA . ALA A 1 120 ? 15.121 4.205 -11.821 1.00 91.44 120 ALA A CA 1
ATOM 885 C C . ALA A 1 120 ? 15.416 4.335 -13.315 1.00 91.44 120 ALA A C 1
ATOM 887 O O . ALA A 1 120 ? 14.617 3.938 -14.167 1.00 91.44 120 ALA A O 1
ATOM 888 N N . ASP A 1 121 ? 16.601 4.850 -13.625 1.00 90.38 121 ASP A N 1
ATOM 889 C CA . ASP A 1 121 ? 17.167 4.760 -14.964 1.00 90.38 121 ASP A CA 1
ATOM 890 C C . ASP A 1 121 ? 17.793 3.374 -15.127 1.00 90.38 121 ASP A C 1
ATOM 892 O O . ASP A 1 121 ? 18.663 2.974 -14.349 1.00 90.38 121 ASP A O 1
ATOM 896 N N . LEU A 1 122 ? 17.331 2.620 -16.124 1.00 90.31 122 LEU A N 1
ATOM 897 C CA . LEU A 1 122 ? 17.896 1.315 -16.436 1.00 90.31 122 LEU A CA 1
ATOM 898 C C . LEU A 1 122 ? 18.860 1.464 -17.601 1.00 90.31 122 LEU A C 1
ATOM 900 O O . LEU A 1 122 ? 18.450 1.790 -18.714 1.00 90.31 122 LEU A O 1
ATOM 904 N N . GLU A 1 123 ? 20.130 1.175 -17.345 1.00 85.50 123 GLU A N 1
ATOM 905 C CA . GLU A 1 123 ? 21.199 1.163 -18.338 1.00 85.50 123 GLU A CA 1
ATOM 906 C C . GLU A 1 123 ? 21.805 -0.242 -18.461 1.00 85.50 123 GLU A C 1
ATOM 908 O O . GLU A 1 123 ? 21.669 -1.082 -17.570 1.00 85.50 123 GLU A O 1
ATOM 913 N N . VAL A 1 124 ? 22.514 -0.513 -19.564 1.00 72.81 124 VAL A N 1
ATOM 914 C CA . VAL A 1 124 ? 23.333 -1.730 -19.661 1.00 72.81 124 VAL A CA 1
ATOM 915 C C . VAL A 1 124 ? 24.482 -1.596 -18.661 1.00 72.81 124 VAL A C 1
ATOM 917 O O . VAL A 1 124 ? 25.467 -0.909 -18.941 1.00 72.81 124 VAL A O 1
ATOM 920 N N . GLY A 1 125 ? 24.387 -2.272 -17.516 1.00 64.75 125 GLY A N 1
ATOM 921 C CA . GLY A 1 125 ? 25.508 -2.387 -16.589 1.00 64.75 125 GLY A CA 1
ATOM 922 C C . GLY A 1 125 ? 26.733 -2.954 -17.312 1.00 64.75 125 GLY A C 1
ATOM 923 O O . GLY A 1 125 ? 26.617 -3.886 -18.114 1.00 64.75 125 GLY A O 1
ATOM 924 N N . ALA A 1 126 ? 27.917 -2.396 -17.052 1.00 53.22 126 ALA A N 1
ATOM 925 C CA . ALA A 1 126 ? 29.176 -2.909 -17.587 1.00 53.22 126 ALA A CA 1
ATOM 926 C C . ALA A 1 126 ? 29.453 -4.312 -17.005 1.00 53.22 126 ALA A C 1
ATOM 928 O O . ALA A 1 126 ? 30.137 -4.445 -16.000 1.00 53.22 126 ALA A O 1
ATOM 929 N N . GLY A 1 127 ? 28.871 -5.350 -17.612 1.00 67.19 127 GLY A N 1
ATOM 930 C CA . GLY A 1 127 ? 28.934 -6.735 -17.129 1.00 67.19 127 GLY A CA 1
ATOM 931 C C . GLY A 1 127 ? 27.602 -7.491 -17.129 1.00 67.19 127 GLY A C 1
ATOM 932 O O . GLY A 1 127 ? 27.624 -8.704 -16.961 1.00 67.19 127 GLY A O 1
ATOM 933 N N . GLY A 1 128 ? 26.464 -6.823 -17.367 1.00 71.62 128 GLY A N 1
ATOM 934 C CA . GLY A 1 128 ? 25.144 -7.467 -17.289 1.00 71.62 128 GLY A CA 1
ATOM 935 C C . GLY A 1 128 ? 24.664 -7.730 -15.856 1.00 71.62 128 GLY A C 1
ATOM 936 O O . GLY A 1 128 ? 23.818 -8.593 -15.648 1.00 71.62 128 GLY A O 1
ATOM 937 N N . GLU A 1 129 ? 25.214 -7.009 -14.877 1.00 78.81 129 GLU A N 1
ATOM 938 C CA . GLU A 1 129 ? 24.798 -7.112 -13.478 1.00 78.81 129 GLU A CA 1
ATOM 939 C C . GLU A 1 129 ? 23.338 -6.657 -13.296 1.00 78.81 129 GLU A C 1
ATOM 941 O O . GLU A 1 129 ? 22.945 -5.641 -13.885 1.00 78.81 129 GLU A O 1
ATOM 946 N N . PRO A 1 130 ? 22.536 -7.366 -12.479 1.00 80.25 130 PRO A N 1
ATOM 947 C CA . PRO A 1 130 ? 21.185 -6.940 -12.139 1.00 80.25 130 PRO A CA 1
ATOM 948 C C . PRO A 1 130 ? 21.154 -5.567 -11.455 1.00 80.25 130 PRO A C 1
ATOM 950 O O . PRO A 1 130 ? 22.011 -5.243 -10.631 1.00 80.25 130 PRO A O 1
ATOM 953 N N . VAL A 1 131 ? 20.123 -4.778 -11.755 1.00 84.00 131 VAL A N 1
ATOM 954 C CA . VAL A 1 131 ? 19.832 -3.514 -11.071 1.00 84.00 131 VAL A CA 1
ATOM 955 C C . VAL A 1 131 ? 18.895 -3.803 -9.900 1.00 84.00 131 VAL A C 1
ATOM 957 O O . VAL A 1 131 ? 17.783 -4.291 -10.086 1.00 84.00 131 VAL A O 1
ATOM 960 N N . SER A 1 132 ? 19.321 -3.503 -8.677 1.00 82.50 132 SER A N 1
ATOM 961 C CA . SER A 1 132 ? 18.450 -3.616 -7.502 1.00 82.50 132 SER A CA 1
ATOM 962 C C . SER A 1 132 ? 17.622 -2.345 -7.336 1.00 82.50 132 SER A C 1
ATOM 964 O O . SER A 1 132 ? 18.182 -1.251 -7.276 1.00 82.50 132 SER A O 1
ATOM 966 N N . VAL A 1 133 ? 16.301 -2.493 -7.228 1.00 82.31 133 VAL A N 1
ATOM 967 C CA . VAL A 1 133 ? 15.365 -1.401 -6.932 1.00 82.31 133 VAL A CA 1
ATOM 968 C C . VAL A 1 133 ? 14.662 -1.722 -5.616 1.00 82.31 133 VAL A C 1
ATOM 970 O O . VAL A 1 133 ? 13.901 -2.684 -5.514 1.00 82.31 133 VAL A O 1
ATOM 973 N N . SER A 1 134 ? 14.925 -0.919 -4.590 1.00 80.62 134 SER A N 1
ATOM 974 C CA . SER A 1 134 ? 14.308 -1.077 -3.273 1.00 80.62 134 SER A CA 1
ATOM 975 C C . SER A 1 134 ? 13.111 -0.145 -3.145 1.00 80.62 134 SER A C 1
ATOM 977 O O . SER A 1 134 ? 13.231 1.062 -3.351 1.00 80.62 134 SER A O 1
ATOM 979 N N . ILE A 1 135 ? 11.949 -0.711 -2.810 1.00 81.06 135 ILE A N 1
ATOM 980 C CA . ILE A 1 135 ? 10.691 0.034 -2.709 1.00 81.06 135 ILE A CA 1
ATOM 981 C C . ILE A 1 135 ? 10.207 -0.036 -1.269 1.00 81.06 135 ILE A C 1
ATOM 983 O O . ILE A 1 135 ? 9.943 -1.111 -0.725 1.00 81.06 135 ILE A O 1
ATOM 987 N N . ILE A 1 136 ? 10.091 1.135 -0.649 1.00 79.00 136 ILE A N 1
ATOM 988 C CA . ILE A 1 136 ? 9.534 1.263 0.693 1.00 79.00 136 ILE A CA 1
ATOM 989 C C . ILE A 1 136 ? 8.018 1.313 0.548 1.00 79.00 136 ILE A C 1
ATOM 991 O O . ILE A 1 136 ? 7.466 2.239 -0.041 1.00 79.00 136 ILE A O 1
ATOM 995 N N . LEU A 1 137 ? 7.347 0.300 1.087 1.00 80.06 137 LEU A N 1
ATOM 996 C CA . LEU A 1 137 ? 5.898 0.301 1.183 1.00 80.06 137 LEU A CA 1
ATOM 997 C C . LEU A 1 137 ? 5.455 1.249 2.290 1.00 80.06 137 LEU A C 1
ATOM 999 O O . LEU A 1 137 ? 5.973 1.208 3.406 1.00 80.06 137 LEU A O 1
ATOM 1003 N N . SER A 1 138 ? 4.467 2.072 1.979 1.00 77.00 138 SER A N 1
ATOM 1004 C CA . SER A 1 138 ? 3.839 2.971 2.931 1.00 77.00 138 SER A CA 1
ATOM 1005 C C . SER A 1 138 ? 2.327 2.977 2.735 1.00 77.00 138 SER A C 1
ATOM 1007 O O . SER A 1 138 ? 1.783 2.496 1.738 1.00 77.00 138 SER A O 1
ATOM 1009 N N . MET A 1 139 ? 1.634 3.546 3.710 1.00 72.06 139 MET A N 1
ATOM 1010 C CA . MET A 1 139 ? 0.231 3.914 3.555 1.00 72.06 139 MET A CA 1
ATOM 1011 C C . MET A 1 139 ? 0.084 5.253 2.811 1.00 72.06 139 MET A C 1
ATOM 1013 O O . MET A 1 139 ? -1.031 5.653 2.477 1.00 72.06 139 MET A O 1
ATOM 1017 N N . GLU A 1 140 ? 1.192 5.955 2.512 1.00 69.31 140 GLU A N 1
ATOM 1018 C CA . GLU A 1 140 ? 1.144 7.364 2.129 1.00 69.31 140 GLU A CA 1
ATOM 1019 C C . GLU A 1 140 ? 0.500 7.628 0.756 1.00 69.31 140 GLU A C 1
ATOM 1021 O O . GLU A 1 140 ? -0.022 8.723 0.527 1.00 69.31 140 GLU A O 1
ATOM 1026 N N . GLY A 1 141 ? 0.441 6.627 -0.123 1.00 69.00 141 GLY A N 1
ATOM 1027 C CA . GLY A 1 141 ? -0.206 6.717 -1.440 1.00 69.00 141 GLY A CA 1
ATOM 1028 C C . GLY A 1 141 ? -1.685 6.317 -1.475 1.00 69.00 141 GLY A C 1
ATOM 1029 O O . GLY A 1 141 ? -2.322 6.426 -2.522 1.00 69.00 141 GLY A O 1
ATOM 1030 N N . LEU A 1 142 ? -2.259 5.850 -0.363 1.00 78.94 142 LEU A N 1
ATOM 1031 C CA . LEU A 1 142 ? -3.653 5.405 -0.336 1.00 78.94 142 LEU A CA 1
ATOM 1032 C C . LEU A 1 142 ? -4.618 6.595 -0.274 1.00 78.94 142 LEU A C 1
ATOM 1034 O O . LEU A 1 142 ? -4.398 7.567 0.450 1.00 78.94 142 LEU A O 1
ATOM 1038 N N . SER A 1 143 ? -5.724 6.527 -1.019 1.00 85.62 143 SER A N 1
ATOM 1039 C CA . SER A 1 143 ? -6.785 7.529 -0.886 1.00 85.62 143 SER A CA 1
ATOM 1040 C C . SER A 1 143 ? -7.420 7.458 0.514 1.00 85.62 143 SER A C 1
ATOM 1042 O O . SER A 1 143 ? -7.412 6.387 1.129 1.00 85.62 143 SER A O 1
ATOM 1044 N N . PRO A 1 144 ? -8.024 8.550 1.021 1.00 87.69 144 PRO A N 1
ATOM 1045 C CA . PRO A 1 144 ? -8.723 8.526 2.311 1.00 87.69 144 PRO A CA 1
ATOM 1046 C C . PRO A 1 144 ? -9.782 7.413 2.391 1.00 87.69 144 PRO A C 1
ATOM 1048 O O . PRO A 1 144 ? -9.895 6.727 3.402 1.00 87.69 144 PRO A O 1
ATOM 1051 N N . GLY A 1 145 ? -10.505 7.168 1.292 1.00 82.38 145 GLY A N 1
ATOM 1052 C CA . GLY A 1 145 ? -11.488 6.084 1.200 1.00 82.38 145 GLY A CA 1
ATOM 1053 C C . GLY A 1 145 ? -10.870 4.685 1.240 1.00 82.38 145 GLY A C 1
ATOM 1054 O O . GLY A 1 145 ? -11.442 3.786 1.848 1.00 82.38 145 GLY A O 1
ATOM 1055 N N . ALA A 1 146 ? -9.688 4.491 0.646 1.00 83.38 146 ALA A N 1
ATOM 1056 C CA . ALA A 1 146 ? -8.976 3.217 0.737 1.00 83.38 146 ALA A CA 1
ATOM 1057 C C . ALA A 1 146 ? -8.498 2.944 2.172 1.00 83.38 146 ALA A C 1
ATOM 1059 O O . ALA A 1 146 ? -8.6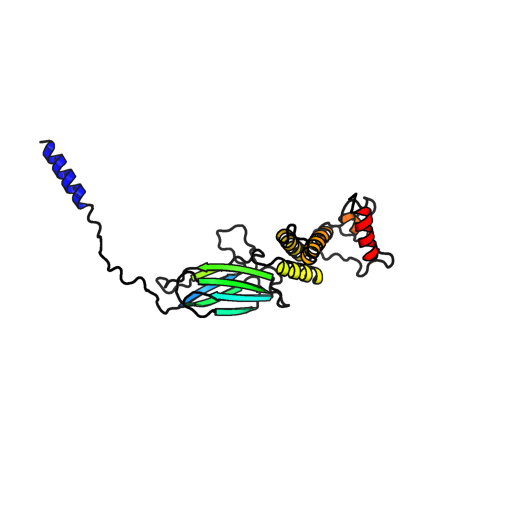59 1.831 2.664 1.00 83.38 146 ALA A O 1
ATOM 1060 N N . LEU A 1 147 ? -7.982 3.966 2.864 1.00 86.88 147 LEU A N 1
ATOM 1061 C CA . LEU A 1 147 ? -7.595 3.857 4.275 1.00 86.88 147 LEU A CA 1
ATOM 1062 C C . LEU A 1 147 ? -8.799 3.578 5.177 1.00 86.88 147 LEU A C 1
ATOM 1064 O O . LEU A 1 147 ? -8.705 2.748 6.074 1.00 86.88 147 LEU A O 1
ATOM 1068 N N . LEU A 1 148 ? -9.952 4.197 4.908 1.00 87.69 148 LEU A N 1
ATOM 1069 C CA . LEU A 1 148 ? -11.182 3.897 5.639 1.00 87.69 148 LEU A CA 1
ATOM 1070 C C . LEU A 1 148 ? -11.629 2.440 5.445 1.00 87.69 148 LEU A C 1
ATOM 1072 O O . LEU A 1 148 ? -11.953 1.767 6.417 1.00 87.69 148 LEU A O 1
ATOM 1076 N N . ALA A 1 149 ? -11.582 1.917 4.218 1.00 81.12 1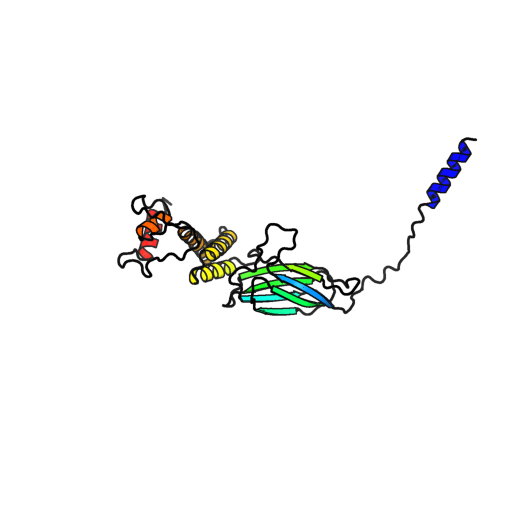49 ALA A N 1
ATOM 1077 C CA . ALA A 1 149 ? -11.907 0.513 3.965 1.00 81.12 149 ALA A CA 1
ATOM 1078 C C . ALA A 1 149 ? -10.946 -0.449 4.695 1.00 81.12 149 ALA A C 1
ATOM 1080 O O . ALA A 1 149 ? -11.356 -1.516 5.156 1.00 81.12 149 ALA A O 1
ATOM 1081 N N . LEU A 1 150 ? -9.669 -0.072 4.833 1.00 81.62 150 LEU A N 1
ATOM 1082 C CA . LEU A 1 150 ? -8.697 -0.817 5.635 1.00 81.62 150 LEU A CA 1
ATOM 1083 C C . LEU A 1 150 ? -8.979 -0.742 7.133 1.00 81.62 150 LEU A C 1
ATOM 1085 O O . LEU A 1 150 ? -8.916 -1.769 7.802 1.00 81.62 150 LEU A O 1
ATOM 1089 N N . CYS A 1 151 ? -9.332 0.440 7.632 1.00 84.69 151 CYS A N 1
ATOM 1090 C CA . CYS A 1 151 ? -9.802 0.660 8.996 1.00 84.69 151 CYS A CA 1
ATOM 1091 C C . CYS A 1 151 ? -10.993 -0.262 9.309 1.00 84.69 151 CYS A C 1
ATOM 1093 O O . CYS A 1 151 ? -10.913 -1.068 10.233 1.00 84.69 151 CYS A O 1
ATOM 1095 N N . GLU A 1 152 ? -12.043 -0.250 8.485 1.00 83.19 152 GLU A N 1
ATOM 1096 C CA . GLU A 1 152 ? -13.222 -1.111 8.655 1.00 83.19 152 GLU A CA 1
ATOM 1097 C C . GLU A 1 152 ? -12.872 -2.603 8.592 1.00 83.19 152 GLU A C 1
ATOM 1099 O O . GLU A 1 152 ? -13.324 -3.388 9.430 1.00 83.19 152 GLU A O 1
ATOM 1104 N N . SER A 1 153 ? -12.027 -3.001 7.635 1.00 80.06 153 SER A N 1
ATOM 1105 C CA . SER A 1 153 ? -11.568 -4.387 7.527 1.00 80.06 153 SER A CA 1
ATOM 1106 C C . SER A 1 153 ? -10.791 -4.818 8.771 1.00 80.06 153 SER A C 1
ATOM 1108 O O . SER A 1 153 ? -11.016 -5.927 9.251 1.00 80.06 153 SER A O 1
ATOM 1110 N N . ALA A 1 154 ? -9.899 -3.973 9.290 1.00 76.38 154 ALA A N 1
ATOM 1111 C CA . ALA A 1 154 ? -9.087 -4.273 10.464 1.00 76.38 154 ALA A CA 1
ATOM 1112 C C . ALA A 1 154 ? -9.932 -4.342 11.744 1.00 76.38 154 ALA A C 1
ATOM 1114 O O . ALA A 1 154 ? -9.733 -5.256 12.544 1.00 76.38 154 ALA A O 1
ATOM 1115 N N . VAL A 1 155 ? -10.920 -3.446 11.896 1.00 77.81 155 VAL A N 1
ATOM 1116 C CA . VAL A 1 155 ? -11.925 -3.517 12.971 1.00 77.81 155 VAL A CA 1
ATOM 1117 C C . VAL A 1 155 ? -12.698 -4.833 12.887 1.00 77.81 155 VAL A C 1
ATOM 1119 O O . VAL A 1 155 ? -12.859 -5.510 13.893 1.00 77.81 155 VAL A O 1
ATOM 1122 N N . SER A 1 156 ? -13.135 -5.238 11.690 1.00 73.69 156 SER A N 1
ATOM 1123 C CA . SER A 1 156 ? -13.910 -6.476 11.506 1.00 73.69 156 SER A CA 1
ATOM 1124 C C . SER A 1 156 ? -13.115 -7.766 11.740 1.00 73.69 156 SER A C 1
ATOM 1126 O O . SER A 1 156 ? -13.712 -8.827 11.907 1.00 73.69 156 SER A O 1
ATOM 1128 N N . SER A 1 157 ? -11.783 -7.686 11.712 1.00 69.44 157 SER A N 1
ATOM 1129 C CA . SER A 1 157 ? -10.879 -8.812 11.947 1.00 69.44 157 SER A CA 1
ATOM 1130 C C . SER A 1 157 ? -10.206 -8.761 13.321 1.00 69.44 157 SER A C 1
ATOM 1132 O O . SER A 1 157 ? -9.170 -9.401 13.490 1.00 69.44 157 SER A O 1
ATOM 1134 N N . ASP A 1 158 ? -10.714 -7.938 14.244 1.00 71.56 158 ASP A N 1
ATOM 1135 C CA . ASP A 1 158 ? -10.172 -7.730 15.595 1.00 71.56 158 ASP A CA 1
ATOM 1136 C C . ASP A 1 158 ? -8.685 -7.312 15.632 1.00 71.56 158 ASP A C 1
ATOM 1138 O O . ASP A 1 158 ? -7.986 -7.485 16.629 1.00 71.56 158 ASP A O 1
ATOM 1142 N N . ASN A 1 159 ? -8.173 -6.710 14.552 1.00 70.00 159 ASN A N 1
ATOM 1143 C CA . ASN A 1 159 ? -6.799 -6.210 14.491 1.00 70.00 159 ASN A CA 1
ATOM 1144 C C . ASN A 1 159 ? -6.767 -4.728 14.878 1.00 70.00 159 ASN A C 1
ATOM 1146 O O . ASN A 1 159 ? -6.607 -3.845 14.034 1.00 70.00 159 ASN A O 1
ATOM 1150 N N . LEU A 1 160 ? -6.954 -4.462 16.171 1.00 75.56 160 LEU A N 1
ATOM 1151 C CA . LEU A 1 160 ? -7.161 -3.111 16.702 1.00 75.56 160 LEU A CA 1
ATOM 1152 C C . LEU A 1 160 ? -5.945 -2.191 16.533 1.00 75.56 160 LEU A C 1
ATOM 1154 O O . LEU A 1 160 ? -6.120 -0.997 16.309 1.00 75.56 160 LEU A O 1
ATOM 1158 N N . SER A 1 161 ? -4.725 -2.736 16.568 1.00 72.31 161 SER A N 1
ATOM 1159 C CA . SER A 1 161 ? -3.507 -1.960 16.295 1.00 72.31 161 SER A CA 1
ATOM 1160 C C . SER A 1 161 ? -3.488 -1.459 14.851 1.00 72.31 161 SER A C 1
ATOM 1162 O O . SER A 1 161 ? -3.294 -0.266 14.624 1.00 72.31 161 SER A O 1
ATOM 1164 N N . ALA A 1 162 ? -3.753 -2.343 13.885 1.00 71.75 162 ALA A N 1
ATOM 1165 C CA . ALA A 1 162 ? -3.803 -1.952 12.484 1.00 71.75 162 ALA A CA 1
ATOM 1166 C C . ALA A 1 162 ? -5.000 -1.028 12.207 1.00 71.75 162 ALA A C 1
ATOM 1168 O O . ALA A 1 162 ? -4.861 -0.035 11.499 1.00 71.75 162 ALA A O 1
ATOM 1169 N N . ALA A 1 163 ? -6.156 -1.302 12.825 1.00 81.69 163 ALA A N 1
ATOM 1170 C CA . ALA A 1 163 ? -7.316 -0.422 12.764 1.00 81.69 163 ALA A CA 1
ATOM 1171 C C . ALA A 1 163 ? -6.956 0.988 13.237 1.00 81.69 163 ALA A C 1
ATOM 1173 O O . ALA A 1 163 ? -7.229 1.941 12.518 1.00 81.69 163 ALA A O 1
ATOM 1174 N N . ASN A 1 164 ? -6.281 1.130 14.381 1.00 83.12 164 ASN A N 1
ATOM 1175 C CA . ASN A 1 164 ? -5.881 2.435 14.899 1.00 83.12 164 ASN A CA 1
ATOM 1176 C C . ASN A 1 164 ? -5.040 3.221 13.886 1.00 83.12 164 ASN A C 1
ATOM 1178 O O . ASN A 1 164 ? -5.345 4.379 13.603 1.00 83.12 164 ASN A O 1
ATOM 1182 N N . ASP A 1 165 ? -4.032 2.575 13.297 1.00 80.94 165 ASP A N 1
ATOM 1183 C CA . ASP A 1 165 ? -3.174 3.206 12.294 1.00 80.94 165 ASP A CA 1
ATOM 1184 C C . ASP A 1 165 ? -3.965 3.630 11.044 1.00 80.94 165 ASP A C 1
ATOM 1186 O O . ASP A 1 165 ? -3.869 4.786 10.629 1.00 80.94 165 ASP A O 1
ATOM 1190 N N . PHE A 1 166 ? -4.814 2.759 10.482 1.00 86.81 166 PHE A N 1
ATOM 1191 C CA . PHE A 1 166 ? -5.605 3.109 9.293 1.00 86.81 166 PHE A CA 1
ATOM 1192 C C . PHE A 1 166 ? -6.664 4.167 9.565 1.00 86.81 166 PHE A C 1
ATOM 1194 O O . PHE A 1 166 ? -6.850 5.070 8.750 1.00 86.81 166 PHE A O 1
ATOM 1201 N N . CYS A 1 167 ? -7.383 4.057 10.683 1.00 87.25 167 CYS A N 1
ATOM 1202 C CA . CYS A 1 167 ? -8.443 4.997 11.020 1.00 87.25 167 CYS A CA 1
ATOM 1203 C C . CYS A 1 167 ? -7.847 6.380 11.327 1.00 87.25 167 CYS A C 1
ATOM 1205 O O . CYS A 1 167 ? -8.422 7.388 10.906 1.00 87.25 167 CYS A O 1
ATOM 1207 N N . ARG A 1 168 ? -6.680 6.440 11.992 1.00 90.06 168 ARG A N 1
ATOM 1208 C CA . ARG A 1 168 ? -5.926 7.685 12.199 1.00 90.06 168 ARG A CA 1
ATOM 1209 C C . ARG A 1 168 ? -5.522 8.309 10.873 1.00 90.06 168 ARG A C 1
ATOM 1211 O O . ARG A 1 168 ? -5.899 9.447 10.608 1.00 90.06 168 ARG A O 1
ATOM 1218 N N . ASP A 1 169 ? -4.825 7.559 10.024 1.00 86.44 169 ASP A N 1
ATOM 1219 C CA . ASP A 1 169 ? -4.326 8.074 8.748 1.00 86.44 169 ASP A CA 1
ATOM 1220 C C . ASP A 1 169 ? -5.479 8.502 7.821 1.00 86.44 169 ASP A C 1
ATOM 1222 O O . ASP A 1 169 ? -5.388 9.526 7.138 1.00 86.44 169 ASP A O 1
ATOM 1226 N N . ALA A 1 170 ? -6.595 7.762 7.820 1.00 90.00 170 ALA A N 1
ATOM 1227 C CA . ALA A 1 170 ? -7.814 8.153 7.116 1.00 90.00 170 ALA A CA 1
ATOM 1228 C C . ALA A 1 170 ? -8.374 9.473 7.666 1.00 90.00 170 ALA A C 1
ATOM 1230 O O . ALA A 1 170 ? -8.614 10.407 6.898 1.00 90.00 170 ALA A O 1
ATOM 1231 N N . SER A 1 171 ? -8.558 9.563 8.987 1.00 92.25 171 SER A N 1
ATOM 1232 C CA . SER A 1 171 ? -9.069 10.753 9.677 1.00 92.25 171 SER A CA 1
ATOM 1233 C C . SER A 1 171 ? -8.210 11.988 9.388 1.00 92.25 171 SER A C 1
ATOM 1235 O O . SER A 1 171 ? -8.746 13.043 9.039 1.00 92.25 171 SER A O 1
ATOM 1237 N N . ASP A 1 172 ? -6.888 11.855 9.480 1.00 89.62 172 ASP A N 1
ATOM 1238 C CA . ASP A 1 172 ? -5.939 12.944 9.244 1.00 89.62 172 ASP A CA 1
ATOM 1239 C C . ASP A 1 172 ? -6.009 13.448 7.798 1.00 89.62 172 ASP A C 1
ATOM 1241 O O . ASP A 1 172 ? -5.983 14.658 7.557 1.00 89.62 172 ASP A O 1
ATOM 1245 N N . ARG A 1 173 ? -6.174 12.542 6.824 1.00 90.56 173 ARG A N 1
ATOM 1246 C CA . ARG A 1 173 ? -6.295 12.913 5.405 1.00 90.56 173 ARG A CA 1
ATOM 1247 C C . ARG A 1 173 ? -7.644 13.514 5.039 1.00 90.56 173 ARG A C 1
ATOM 1249 O O . ARG A 1 173 ? -7.679 14.410 4.197 1.00 90.56 173 ARG A O 1
ATOM 1256 N N . TYR A 1 174 ? -8.737 13.060 5.653 1.00 88.88 174 TYR A N 1
ATOM 1257 C CA . TYR A 1 174 ? -10.027 13.746 5.531 1.00 88.88 174 TYR A CA 1
ATOM 1258 C C . TYR A 1 174 ? -9.979 15.146 6.163 1.00 88.88 174 TYR A C 1
ATOM 1260 O O . TYR A 1 174 ? -10.711 16.045 5.748 1.00 88.88 174 TYR A O 1
ATOM 1268 N N . GLY A 1 175 ? -9.105 15.370 7.150 1.00 91.12 175 GLY A N 1
ATOM 1269 C CA . GLY A 1 175 ? -8.846 16.686 7.724 1.00 91.12 175 GLY A CA 1
ATOM 1270 C C . GLY A 1 175 ? -10.115 17.305 8.307 1.00 91.12 175 GLY A C 1
ATOM 1271 O O . GLY A 1 175 ? -10.666 16.797 9.282 1.00 91.12 175 GLY A O 1
ATOM 1272 N N . THR A 1 176 ? -10.598 18.399 7.712 1.00 90.56 176 THR A N 1
ATOM 1273 C CA . THR A 1 176 ? -11.826 19.110 8.122 1.00 90.56 176 THR A CA 1
ATOM 1274 C C . THR A 1 176 ? -13.041 18.822 7.236 1.00 90.56 176 THR A C 1
ATOM 1276 O O . THR A 1 176 ? -14.063 19.499 7.364 1.00 90.56 176 THR A O 1
ATOM 1279 N N . GLU A 1 177 ? -12.956 17.839 6.337 1.00 88.19 177 GLU A N 1
ATOM 1280 C CA . GLU A 1 177 ? -14.071 17.449 5.475 1.00 88.19 177 GLU A CA 1
ATOM 1281 C C . GLU A 1 177 ? -15.297 17.021 6.299 1.00 88.19 177 GLU A C 1
ATOM 1283 O O . GLU A 1 177 ? -15.171 16.401 7.358 1.00 88.19 177 GLU A O 1
ATOM 1288 N N . VAL A 1 178 ? -16.491 17.367 5.816 1.00 87.56 178 VAL A N 1
ATO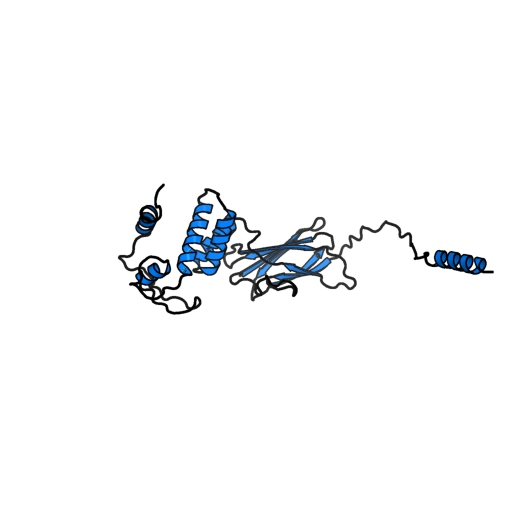M 1289 C CA . VAL A 1 178 ? -17.768 16.986 6.430 1.00 87.56 178 VAL A CA 1
ATOM 1290 C C . VAL A 1 178 ? -18.481 16.035 5.473 1.00 87.56 178 VAL A C 1
ATOM 1292 O O . VAL A 1 178 ? -19.214 16.465 4.581 1.00 87.56 178 VAL A O 1
ATOM 1295 N N . SER A 1 179 ? -18.214 14.744 5.642 1.00 84.62 179 SER A N 1
ATOM 1296 C CA . SER A 1 179 ? -18.796 13.635 4.884 1.00 84.62 179 SER A CA 1
ATOM 1297 C C . SER A 1 179 ? -18.998 12.437 5.811 1.00 84.62 179 SER A C 1
ATOM 1299 O O . SER A 1 179 ? -18.378 12.357 6.873 1.00 84.62 179 SER A O 1
ATOM 1301 N N . ASN A 1 180 ? -19.870 11.504 5.417 1.00 83.75 180 ASN A N 1
ATOM 1302 C CA . ASN A 1 180 ? -20.111 10.300 6.215 1.00 83.75 180 ASN A CA 1
ATOM 1303 C C . ASN A 1 180 ? -18.814 9.503 6.382 1.00 83.75 180 ASN A C 1
ATOM 1305 O O . ASN A 1 180 ? -18.543 8.987 7.455 1.00 83.75 180 ASN A O 1
ATOM 1309 N N . GLU A 1 181 ? -17.994 9.437 5.339 1.00 84.25 181 GLU A N 1
ATOM 1310 C CA . GLU A 1 181 ? -16.717 8.739 5.337 1.00 84.25 181 GLU A CA 1
ATOM 1311 C C . GLU A 1 181 ? -15.708 9.395 6.293 1.00 84.25 181 GLU A C 1
ATOM 1313 O O . GLU A 1 181 ? -15.074 8.697 7.088 1.00 84.25 181 GLU A O 1
ATOM 1318 N N . ALA A 1 182 ? -15.603 10.729 6.281 1.00 79.56 182 ALA A N 1
ATOM 1319 C CA . ALA A 1 182 ? -14.750 11.462 7.214 1.00 79.56 182 ALA A CA 1
ATOM 1320 C C . ALA A 1 182 ? -15.183 11.257 8.675 1.00 79.56 182 ALA A C 1
ATOM 1322 O O . ALA A 1 182 ? -14.342 11.053 9.554 1.00 79.56 182 ALA A O 1
ATOM 1323 N N . ASP A 1 183 ? -16.491 11.275 8.940 1.00 78.88 183 ASP A N 1
ATOM 1324 C CA . ASP A 1 183 ? -17.032 11.069 10.285 1.00 78.88 183 ASP A CA 1
ATOM 1325 C C . ASP A 1 183 ? -16.860 9.619 10.757 1.00 78.88 183 ASP A C 1
ATOM 1327 O O . ASP A 1 183 ? -16.496 9.400 11.913 1.00 78.88 183 ASP A O 1
ATOM 1331 N N . THR A 1 184 ? -17.023 8.634 9.868 1.00 82.19 184 THR A N 1
ATOM 1332 C CA . THR A 1 184 ? -16.747 7.218 10.157 1.00 82.19 184 THR A CA 1
ATOM 1333 C C . THR A 1 184 ? -15.269 6.995 10.490 1.00 82.19 184 THR A C 1
ATOM 1335 O O . THR A 1 184 ? -14.967 6.342 11.490 1.00 82.19 184 THR A O 1
ATOM 1338 N N . ALA A 1 185 ? -14.342 7.583 9.722 1.00 80.81 185 ALA A N 1
ATOM 1339 C CA . ALA A 1 185 ? -12.904 7.487 9.992 1.00 80.81 185 ALA A CA 1
ATOM 1340 C C . ALA A 1 185 ? -12.545 8.045 11.380 1.00 80.81 185 ALA A C 1
ATOM 1342 O O . ALA A 1 185 ? -11.869 7.380 12.165 1.00 80.81 185 ALA A O 1
ATOM 1343 N N . ARG A 1 186 ? -13.052 9.241 11.712 1.00 85.00 186 ARG A N 1
ATOM 1344 C CA . ARG A 1 186 ? -12.853 9.871 13.030 1.00 85.00 186 ARG A CA 1
ATOM 1345 C C . ARG A 1 186 ? -13.476 9.050 14.152 1.00 85.00 186 ARG A C 1
ATOM 1347 O O . ARG A 1 186 ? -12.857 8.894 15.201 1.00 85.00 186 ARG A O 1
ATOM 1354 N N . PHE A 1 187 ? -14.688 8.533 13.943 1.00 84.56 187 PHE A N 1
ATOM 1355 C CA . PHE A 1 187 ? -15.382 7.710 14.927 1.00 84.56 187 PHE A CA 1
ATOM 1356 C C . PHE A 1 187 ? -14.574 6.457 15.262 1.00 84.56 187 PHE A C 1
ATOM 1358 O O . PHE A 1 187 ? -14.303 6.214 16.437 1.00 84.56 187 PHE A O 1
ATOM 1365 N N . PHE A 1 188 ? -14.140 5.696 14.253 1.00 82.94 188 PHE A N 1
ATOM 1366 C CA . PHE A 1 188 ? -13.362 4.484 14.495 1.00 82.94 188 PHE A CA 1
ATOM 1367 C C . PHE A 1 188 ? -11.967 4.775 15.039 1.00 82.94 188 PHE A C 1
ATOM 1369 O O . PHE A 1 188 ? -11.525 4.048 15.918 1.00 82.94 188 PHE A O 1
ATOM 1376 N N . HIS A 1 189 ? -11.315 5.860 14.615 1.00 85.69 189 HIS A N 1
ATOM 1377 C CA . HIS A 1 189 ? -10.043 6.290 15.202 1.00 85.69 189 HIS A CA 1
ATOM 1378 C C . HIS A 1 189 ? -10.179 6.614 16.696 1.00 85.69 189 HIS A C 1
ATOM 1380 O O . HIS A 1 189 ? -9.356 6.214 17.513 1.00 85.69 189 HIS A O 1
ATOM 1386 N N . VAL A 1 190 ? -11.243 7.318 17.089 1.00 82.44 190 VAL A N 1
ATOM 1387 C CA . VAL A 1 190 ? -11.516 7.572 18.509 1.00 82.44 190 VAL A CA 1
ATOM 1388 C C . VAL A 1 190 ? -11.844 6.269 19.234 1.00 82.44 190 VAL A C 1
ATOM 1390 O O . VAL A 1 190 ? -11.396 6.076 20.359 1.00 82.44 190 VAL A O 1
ATOM 1393 N N . LEU A 1 191 ? -12.587 5.360 18.602 1.00 80.1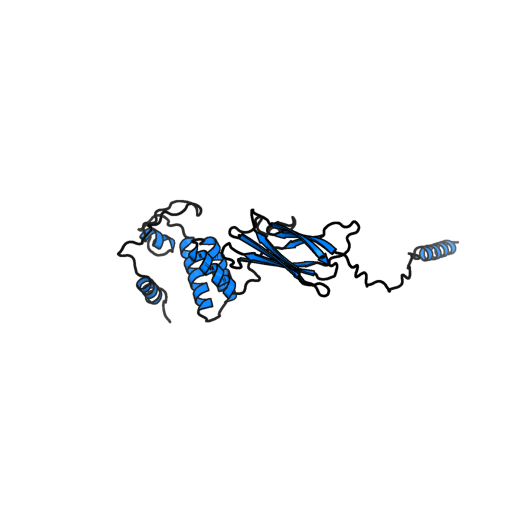2 191 LEU A N 1
ATOM 1394 C CA . LEU A 1 191 ? -12.943 4.073 19.192 1.00 80.12 191 LEU A CA 1
ATOM 1395 C C . LEU A 1 191 ? -11.708 3.190 19.440 1.00 80.12 191 LEU A C 1
ATOM 1397 O O . LEU A 1 191 ? -11.620 2.568 20.495 1.00 80.12 191 LEU A O 1
ATOM 1401 N N . THR A 1 192 ? -10.732 3.173 18.525 1.00 75.00 192 THR A N 1
ATOM 1402 C CA . THR A 1 192 ? -9.493 2.389 18.675 1.00 75.00 192 THR A CA 1
ATOM 1403 C C . THR A 1 192 ? -8.637 2.853 19.852 1.00 75.00 192 THR A C 1
ATOM 1405 O O . THR A 1 192 ? -7.983 2.024 20.479 1.00 75.00 192 THR A O 1
ATOM 1408 N N . PHE A 1 193 ? -8.711 4.132 20.237 1.00 69.12 193 PHE A N 1
ATOM 1409 C CA . PHE A 1 193 ? -8.064 4.636 21.455 1.00 69.12 193 PHE A CA 1
ATOM 1410 C C . PHE A 1 193 ? -8.609 4.017 22.748 1.00 69.12 193 PHE A C 1
ATOM 1412 O O . PHE A 1 193 ? -7.849 3.855 23.700 1.00 69.12 193 PHE A O 1
ATOM 1419 N N . PHE A 1 194 ? -9.897 3.659 22.802 1.00 65.62 194 PHE A N 1
ATOM 1420 C CA . PHE A 1 194 ? -10.483 3.051 24.004 1.00 65.62 194 PHE A CA 1
ATOM 1421 C C . PHE A 1 194 ? -9.985 1.622 24.248 1.00 65.62 194 PHE A C 1
ATOM 1423 O O . PHE A 1 194 ? -10.090 1.125 25.366 1.00 65.62 194 PHE A O 1
ATOM 1430 N N . PHE A 1 195 ? -9.435 0.968 23.224 1.00 61.97 195 PHE A N 1
ATOM 1431 C CA . PHE A 1 195 ? -8.954 -0.406 23.326 1.00 61.97 195 PHE A CA 1
ATOM 1432 C C . PHE A 1 195 ? -7.458 -0.524 23.640 1.00 61.97 195 PHE A C 1
ATOM 1434 O O . PHE A 1 195 ? -7.019 -1.595 24.045 1.00 61.97 195 PHE A O 1
ATOM 1441 N N . ASP A 1 196 ? -6.680 0.551 23.486 1.00 53.47 196 ASP A N 1
ATOM 1442 C CA . ASP A 1 196 ? -5.246 0.564 23.827 1.00 53.47 196 ASP A CA 1
ATOM 1443 C C . ASP A 1 196 ? -5.002 0.908 25.313 1.00 53.47 196 ASP A C 1
ATOM 1445 O O . ASP A 1 196 ? -3.909 0.746 25.857 1.00 53.47 196 ASP A O 1
ATOM 1449 N N . THR A 1 197 ? -6.040 1.362 26.021 1.00 54.84 197 THR A N 1
ATOM 1450 C CA . THR A 1 197 ? -6.002 1.512 27.477 1.00 54.84 197 THR A CA 1
ATOM 1451 C C . THR A 1 197 ? -6.330 0.185 28.146 1.00 54.84 197 THR A C 1
ATOM 1453 O O . THR A 1 197 ? -7.483 -0.232 28.173 1.00 54.84 197 THR A O 1
ATOM 1456 N N . VAL A 1 198 ? -5.309 -0.468 28.702 1.00 57.78 198 VAL A N 1
ATOM 1457 C CA . VAL A 1 198 ? -5.469 -1.657 29.549 1.00 57.78 198 VAL A CA 1
ATOM 1458 C C . VAL A 1 198 ? -6.285 -1.269 30.786 1.00 57.78 198 VAL A C 1
ATOM 1460 O O . VAL A 1 198 ? -5.982 -0.262 31.425 1.00 57.78 198 VAL A O 1
ATOM 1463 N N . SER A 1 199 ? -7.317 -2.056 31.099 1.00 60.38 199 SER A N 1
ATOM 1464 C CA . SER A 1 199 ? -8.020 -2.008 32.390 1.00 60.38 199 SER A CA 1
ATOM 1465 C C . SER A 1 199 ? -6.997 -2.028 33.535 1.00 60.38 199 SER A C 1
ATOM 1467 O O . SER A 1 199 ? -6.030 -2.791 33.484 1.00 60.38 199 SER A O 1
ATOM 1469 N N . ASP A 1 200 ? -7.168 -1.183 34.554 1.00 69.06 200 ASP A N 1
ATOM 1470 C CA . ASP A 1 200 ? -6.275 -1.202 35.724 1.00 69.06 200 ASP A CA 1
ATOM 1471 C C . ASP A 1 200 ? -6.745 -2.197 36.804 1.00 69.06 200 ASP A C 1
ATOM 1473 O O . ASP A 1 200 ? -6.030 -2.475 37.774 1.00 69.06 200 ASP A O 1
ATOM 1477 N N . GLY A 1 201 ? -7.920 -2.792 36.594 1.00 67.62 201 GLY A N 1
ATOM 1478 C CA . GLY A 1 201 ? -8.548 -3.781 37.451 1.00 67.62 201 GLY A CA 1
ATOM 1479 C C . GLY A 1 201 ? -9.252 -3.183 38.668 1.00 67.62 201 GLY A C 1
ATOM 1480 O O . GLY A 1 201 ? -9.693 -3.963 39.521 1.00 67.62 201 GLY A O 1
ATOM 1481 N N . ASP A 1 202 ? -9.356 -1.853 38.792 1.00 71.38 202 ASP A N 1
ATOM 1482 C CA . ASP A 1 202 ? -10.038 -1.191 39.904 1.00 71.38 202 ASP A CA 1
ATOM 1483 C C . ASP A 1 202 ? -11.404 -0.616 39.484 1.00 71.38 202 ASP A C 1
ATOM 1485 O O . ASP A 1 202 ? -11.506 0.543 39.085 1.00 71.38 202 ASP A O 1
ATOM 1489 N N . PRO A 1 203 ? -12.514 -1.354 39.684 1.00 68.31 203 PRO A N 1
ATOM 1490 C CA . PRO A 1 203 ? -13.851 -0.872 39.331 1.00 68.31 203 PRO A CA 1
ATOM 1491 C C . PRO A 1 203 ? -14.351 0.291 40.212 1.00 68.31 203 PRO A C 1
ATOM 1493 O O . PRO A 1 203 ? -15.494 0.725 40.055 1.00 68.31 203 PRO A O 1
ATOM 1496 N N . ASN A 1 204 ? -13.560 0.767 41.185 1.00 73.69 204 ASN A N 1
ATOM 1497 C CA . ASN A 1 204 ? -13.956 1.819 42.126 1.00 73.69 204 ASN A CA 1
ATOM 1498 C C . ASN A 1 204 ? -13.208 3.144 41.926 1.00 73.69 204 ASN A C 1
ATOM 1500 O O . ASN A 1 204 ? -13.448 4.084 42.693 1.00 73.69 204 ASN A O 1
ATOM 1504 N N . ASN A 1 205 ? -12.309 3.237 40.944 1.00 71.06 205 ASN A N 1
ATOM 1505 C CA . ASN A 1 205 ? -11.510 4.441 40.708 1.00 71.06 205 ASN A CA 1
ATOM 1506 C C . ASN A 1 205 ? -12.285 5.547 39.943 1.00 71.06 205 ASN A C 1
ATOM 1508 O O . ASN A 1 205 ? -11.895 6.713 40.018 1.00 71.06 205 ASN A O 1
ATOM 1512 N N . GLY A 1 206 ? -13.419 5.218 39.308 1.00 67.62 206 GLY A N 1
ATOM 1513 C CA . GLY A 1 206 ? -14.296 6.162 38.610 1.00 67.62 206 GLY A CA 1
ATOM 1514 C C . GLY A 1 206 ? -14.752 5.664 37.234 1.00 67.62 206 GLY A C 1
ATOM 1515 O O . GLY A 1 206 ? -14.823 4.471 37.000 1.00 67.62 206 GLY A O 1
ATOM 1516 N N . LEU A 1 207 ? -15.153 6.596 36.361 1.00 59.12 207 LEU A N 1
ATOM 1517 C CA . LEU A 1 207 ? -15.383 6.408 34.910 1.00 59.12 207 LEU A CA 1
ATOM 1518 C C . LEU A 1 207 ? -14.726 7.576 34.152 1.00 59.12 207 LEU A C 1
ATOM 1520 O O . LEU A 1 207 ? -15.307 8.187 33.252 1.00 59.12 207 LEU A O 1
ATOM 1524 N N . ASN A 1 208 ? -13.565 8.005 34.634 1.00 58.78 208 ASN A N 1
ATOM 1525 C CA . ASN A 1 208 ? -12.869 9.210 34.188 1.00 58.78 208 ASN A CA 1
ATOM 1526 C C . ASN A 1 208 ? -11.819 8.915 33.115 1.00 58.78 208 ASN A C 1
ATOM 1528 O O . ASN A 1 208 ? -11.286 9.855 32.522 1.00 58.78 208 ASN A O 1
ATOM 1532 N N . THR A 1 209 ? -11.539 7.643 32.853 1.00 56.22 209 THR A N 1
ATOM 1533 C CA . THR A 1 209 ? -10.667 7.180 31.781 1.00 56.22 209 THR A CA 1
ATOM 1534 C C . THR A 1 209 ? -11.340 6.070 30.967 1.00 56.22 209 THR A C 1
ATOM 1536 O O . THR A 1 209 ? -12.347 5.489 31.366 1.00 56.22 209 THR A O 1
ATOM 1539 N N . ALA A 1 210 ? -10.798 5.801 29.779 1.00 57.28 210 ALA A N 1
ATOM 1540 C CA . ALA A 1 210 ? -11.253 4.715 28.918 1.00 57.28 210 ALA A CA 1
ATOM 1541 C C . ALA A 1 210 ? -11.044 3.323 29.549 1.00 57.28 210 ALA A C 1
ATOM 1543 O O . ALA A 1 210 ? -11.883 2.447 29.348 1.00 57.28 210 ALA A O 1
ATOM 1544 N N . SER A 1 211 ? -9.987 3.138 30.354 1.00 61.06 211 SER A N 1
ATOM 1545 C CA . SER A 1 211 ? -9.739 1.887 31.085 1.00 61.06 211 SER A CA 1
ATOM 1546 C C . SER A 1 211 ? -10.831 1.604 32.115 1.00 61.06 211 SER A C 1
ATOM 1548 O O . SER A 1 211 ? -11.308 0.477 32.172 1.00 61.06 211 SER A O 1
ATOM 1550 N N . ASP A 1 212 ? -11.335 2.633 32.803 1.00 60.78 212 ASP A N 1
ATOM 1551 C CA . ASP A 1 212 ? -12.380 2.475 33.826 1.00 60.78 212 ASP A CA 1
ATOM 1552 C C . ASP A 1 212 ? -13.696 1.913 33.243 1.00 60.78 212 ASP A C 1
ATOM 1554 O O . ASP A 1 212 ? -14.485 1.254 33.925 1.00 60.78 212 ASP A O 1
ATOM 1558 N N . ILE A 1 213 ? -13.951 2.157 31.949 1.00 64.50 213 ILE A N 1
ATOM 1559 C CA . ILE A 1 213 ? -15.091 1.570 31.234 1.00 64.50 213 ILE A CA 1
ATOM 1560 C C . ILE A 1 213 ? -14.899 0.052 31.104 1.00 64.50 213 ILE A C 1
ATOM 1562 O O . ILE A 1 213 ? -15.856 -0.699 31.290 1.00 64.50 213 ILE A O 1
ATOM 1566 N N . LEU A 1 214 ? -13.676 -0.413 30.834 1.00 61.53 214 LEU A N 1
ATOM 1567 C CA . LEU A 1 214 ? -13.338 -1.839 30.778 1.00 61.53 214 LEU A CA 1
ATOM 1568 C C . LEU A 1 214 ? -13.388 -2.484 32.174 1.00 61.53 214 LEU A C 1
ATOM 1570 O O . LEU A 1 214 ? -13.885 -3.605 32.310 1.00 61.53 214 LEU A O 1
ATOM 1574 N N . ASP A 1 215 ? -12.975 -1.758 33.217 1.00 63.72 215 ASP A N 1
ATOM 1575 C CA . ASP A 1 215 ? -13.102 -2.187 34.618 1.00 63.72 215 ASP A CA 1
ATOM 1576 C C . ASP A 1 215 ? -14.569 -2.380 35.025 1.00 63.72 215 ASP A C 1
ATOM 1578 O O . ASP A 1 215 ? -14.927 -3.380 35.656 1.00 63.72 215 ASP A O 1
ATOM 1582 N N . ALA A 1 216 ? -15.458 -1.488 34.577 1.00 60.84 216 ALA A N 1
ATOM 1583 C CA . ALA A 1 216 ? -16.901 -1.615 34.780 1.00 60.84 216 ALA A CA 1
ATOM 1584 C C . ALA A 1 216 ? -17.514 -2.832 34.056 1.00 60.84 216 ALA A C 1
ATOM 1586 O O . ALA A 1 216 ? -18.523 -3.378 34.513 1.00 60.84 216 ALA A O 1
ATOM 1587 N N . PHE A 1 217 ? -16.894 -3.297 32.965 1.00 60.00 217 PHE A N 1
ATOM 1588 C CA . PHE A 1 217 ? -17.246 -4.556 32.295 1.00 60.00 217 PHE A CA 1
ATOM 1589 C C . PHE A 1 217 ? -16.601 -5.792 32.937 1.00 60.00 217 PHE A C 1
ATOM 1591 O O . PHE A 1 217 ? -16.790 -6.908 32.446 1.00 60.00 217 PHE A O 1
ATOM 1598 N N . ASN A 1 218 ? -15.910 -5.621 34.071 1.00 59.31 218 ASN A N 1
ATOM 1599 C CA . ASN A 1 218 ? -15.224 -6.678 34.811 1.00 59.31 218 ASN A CA 1
ATOM 1600 C C . ASN A 1 218 ? -14.128 -7.371 33.973 1.00 59.31 218 ASN A C 1
ATOM 1602 O O . ASN A 1 218 ? -13.794 -8.538 34.214 1.00 59.31 218 ASN A O 1
ATOM 1606 N N . CYS A 1 219 ? -13.571 -6.652 32.989 1.00 58.16 219 CYS A N 1
ATOM 1607 C CA . CYS A 1 219 ? -12.452 -7.097 32.167 1.00 58.16 219 CYS A CA 1
ATOM 1608 C C . CYS A 1 219 ? -11.171 -7.046 32.999 1.00 58.16 219 CYS A C 1
ATOM 1610 O O . CYS A 1 219 ? -10.393 -6.114 32.904 1.00 58.16 219 CYS A O 1
ATOM 1612 N N . THR A 1 220 ? -10.958 -8.041 33.853 1.00 55.19 220 THR A N 1
ATOM 1613 C CA . THR A 1 220 ? -9.771 -8.096 34.712 1.00 55.19 220 THR A CA 1
ATOM 1614 C C . THR A 1 220 ? -8.549 -8.529 33.903 1.00 55.19 220 THR A C 1
ATOM 1616 O O . THR A 1 220 ? -8.364 -9.716 33.620 1.00 55.19 220 THR A O 1
ATOM 1619 N N . HIS A 1 221 ? -7.685 -7.582 33.533 1.00 59.28 221 HIS A N 1
ATOM 1620 C CA . HIS A 1 221 ? -6.356 -7.920 33.029 1.00 59.28 221 HIS A CA 1
ATOM 1621 C C . HIS A 1 221 ? -5.260 -7.060 33.650 1.00 59.28 221 HIS A C 1
ATOM 1623 O O . HIS A 1 221 ? -5.256 -5.845 33.540 1.00 59.28 221 HIS A O 1
ATOM 1629 N N . ALA A 1 222 ? -4.287 -7.734 34.262 1.00 43.03 222 ALA A N 1
ATOM 1630 C CA . ALA A 1 222 ? -3.017 -7.160 34.675 1.00 43.03 222 ALA A CA 1
ATOM 1631 C C . ALA A 1 222 ? -1.927 -7.751 33.767 1.00 43.03 222 ALA A C 1
ATOM 1633 O O . ALA A 1 222 ? -1.392 -8.821 34.059 1.00 43.03 222 ALA A O 1
ATOM 1634 N N . GLY A 1 223 ? -1.627 -7.097 32.641 1.00 53.09 223 GLY A N 1
ATOM 1635 C CA . GLY A 1 223 ? -0.621 -7.580 31.688 1.00 53.09 223 GLY A CA 1
ATOM 1636 C C . GLY A 1 223 ? -0.413 -6.665 30.479 1.00 53.09 223 GLY A C 1
ATOM 1637 O O . GLY A 1 223 ? -1.264 -5.843 30.160 1.00 53.09 223 GLY A O 1
ATOM 1638 N N . SER A 1 224 ? 0.749 -6.783 29.828 1.00 45.81 224 SER A N 1
ATOM 1639 C CA . SER A 1 224 ? 1.091 -6.055 28.597 1.00 45.81 224 SER A CA 1
ATOM 1640 C C . SER A 1 224 ? 0.234 -6.495 27.403 1.00 45.81 224 SER A C 1
ATOM 1642 O O . SER A 1 224 ? -0.122 -7.663 27.322 1.00 45.81 224 SER A O 1
ATOM 1644 N N . VAL A 1 225 ? 0.030 -5.569 26.460 1.00 49.09 225 VAL A N 1
ATOM 1645 C CA . VAL A 1 225 ? -0.813 -5.532 25.232 1.00 49.09 225 VAL A CA 1
ATOM 1646 C C . VAL A 1 225 ? -0.786 -6.770 24.291 1.00 49.09 225 VAL A C 1
ATOM 1648 O O . VAL A 1 225 ? -1.402 -6.752 23.234 1.00 49.09 225 VAL A O 1
ATOM 1651 N N . HIS A 1 226 ? -0.096 -7.864 24.623 1.00 48.31 226 HIS A N 1
ATOM 1652 C CA . HIS A 1 226 ? 0.097 -9.021 23.738 1.00 48.31 226 HIS A CA 1
ATOM 1653 C C . HIS A 1 226 ? -0.650 -10.308 24.107 1.00 48.31 226 HIS A C 1
ATOM 1655 O O . HIS A 1 226 ? -0.593 -11.250 23.317 1.00 48.31 226 HIS A O 1
ATOM 1661 N N . ASP A 1 227 ? -1.366 -10.356 25.230 1.00 42.06 227 ASP A N 1
ATOM 1662 C CA . ASP A 1 227 ? -2.170 -11.525 25.595 1.00 42.06 227 ASP A CA 1
ATOM 1663 C C . ASP A 1 227 ? -3.661 -11.254 25.338 1.00 42.06 227 ASP A C 1
ATOM 1665 O O . ASP A 1 227 ? -4.213 -10.252 25.788 1.00 42.06 227 ASP A O 1
ATOM 1669 N N . ASP A 1 228 ? -4.280 -12.150 24.566 1.00 44.12 228 ASP A N 1
ATOM 1670 C CA . ASP A 1 228 ? -5.683 -12.142 24.134 1.00 44.12 228 ASP A CA 1
ATOM 1671 C C . ASP A 1 228 ? -6.632 -11.990 25.346 1.00 44.12 228 ASP A C 1
ATOM 1673 O O . ASP A 1 228 ? -6.722 -12.909 26.176 1.00 44.12 228 ASP A O 1
ATOM 1677 N N . PRO A 1 229 ? -7.298 -10.831 25.530 1.00 47.12 229 PRO A N 1
ATOM 1678 C CA . PRO A 1 229 ? -8.117 -10.604 26.705 1.00 47.12 229 PRO A CA 1
ATOM 1679 C C . PRO A 1 229 ? -9.366 -11.478 26.613 1.00 47.12 229 PRO A C 1
ATOM 1681 O O . PRO A 1 229 ? -10.204 -11.313 25.731 1.00 47.12 229 PRO A O 1
ATOM 1684 N N . SER A 1 230 ? -9.528 -12.386 27.577 1.00 46.34 230 SER A N 1
ATOM 1685 C CA . SER A 1 230 ? -10.785 -13.117 27.784 1.00 46.34 230 SER A CA 1
ATOM 1686 C C . SER A 1 230 ? -11.879 -12.183 28.320 1.00 46.34 230 SER A C 1
ATOM 1688 O O . SER A 1 230 ? -12.314 -12.268 29.468 1.00 46.34 230 SER A O 1
ATOM 1690 N N . CYS A 1 231 ? -12.318 -11.252 27.478 1.00 49.31 231 CYS A N 1
ATOM 1691 C CA . CYS A 1 231 ? -13.562 -10.528 27.664 1.00 49.31 231 CYS A CA 1
ATOM 1692 C C . CYS A 1 231 ? -14.729 -11.522 27.526 1.00 49.31 231 CYS A C 1
ATOM 1694 O O . CYS A 1 231 ? -14.642 -12.478 26.753 1.00 49.31 231 CYS A O 1
ATOM 1696 N N . PRO A 1 232 ? -15.834 -11.348 28.264 1.00 42.81 232 PRO A N 1
ATOM 1697 C CA . PRO A 1 232 ? -17.008 -12.189 28.069 1.00 42.81 232 PRO A CA 1
ATOM 1698 C C . PRO A 1 232 ? -17.534 -12.054 26.626 1.00 42.81 232 PRO A C 1
ATOM 1700 O O . PRO A 1 232 ? -17.814 -10.941 26.186 1.00 42.81 232 PRO A O 1
ATOM 1703 N N . ASP A 1 233 ? -17.732 -13.187 25.932 1.00 41.53 233 ASP A N 1
ATOM 1704 C CA . ASP A 1 233 ? -18.216 -13.292 24.532 1.00 41.53 233 ASP A CA 1
ATOM 1705 C C . ASP A 1 233 ? -19.503 -12.498 24.249 1.00 41.53 233 ASP A C 1
ATOM 1707 O O . ASP A 1 233 ? -19.841 -12.183 23.107 1.00 41.53 233 ASP A O 1
ATOM 1711 N N . THR A 1 234 ? -20.259 -12.184 25.297 1.00 40.72 234 THR A N 1
ATOM 1712 C CA . THR A 1 234 ? -21.438 -11.335 25.222 1.00 40.72 234 THR A CA 1
ATOM 1713 C C . THR A 1 234 ? -21.488 -10.433 26.436 1.00 40.72 234 THR A C 1
ATOM 1715 O O . THR A 1 234 ? -21.443 -10.907 27.575 1.00 40.72 234 THR A O 1
ATOM 1718 N N . MET A 1 235 ? -21.657 -9.137 26.179 1.00 41.75 235 MET A N 1
ATOM 1719 C CA . MET A 1 235 ? -21.998 -8.163 27.203 1.00 41.75 235 MET A CA 1
ATOM 1720 C C . MET A 1 235 ? -23.181 -8.666 28.057 1.00 41.75 235 MET A C 1
ATOM 1722 O O . MET A 1 235 ? -24.111 -9.267 27.507 1.00 41.75 235 MET A O 1
ATOM 1726 N N . PRO A 1 236 ? -23.168 -8.439 29.385 1.00 52.12 236 PRO A N 1
ATOM 1727 C CA . PRO A 1 236 ? -24.300 -8.740 30.253 1.00 52.12 236 PRO A CA 1
ATOM 1728 C C . PRO A 1 236 ? -25.626 -8.264 29.645 1.00 52.12 236 PRO A C 1
ATOM 1730 O O . PRO A 1 236 ? -25.689 -7.218 29.007 1.00 52.12 236 PRO A O 1
ATOM 1733 N N . GLY A 1 237 ? -26.721 -9.003 29.852 1.00 49.12 237 GLY A N 1
ATOM 1734 C CA . GLY A 1 237 ? -28.028 -8.661 29.263 1.00 49.12 237 GLY A CA 1
ATOM 1735 C C . GLY A 1 237 ? -28.609 -7.308 29.714 1.00 49.12 237 GLY A C 1
ATOM 1736 O O . GLY A 1 237 ? -29.643 -6.886 29.205 1.00 49.12 237 GLY A O 1
ATOM 1737 N N . ASN A 1 238 ? -27.963 -6.648 30.675 1.00 54.78 238 ASN A N 1
ATOM 1738 C CA . ASN A 1 238 ? -28.248 -5.302 31.164 1.00 54.78 238 ASN A CA 1
ATOM 1739 C C . ASN A 1 238 ? -27.235 -4.245 30.682 1.00 54.78 238 ASN A C 1
ATOM 1741 O O . ASN A 1 238 ? -27.261 -3.125 31.191 1.00 54.78 238 ASN A O 1
ATOM 1745 N N . SER A 1 239 ? -26.331 -4.584 29.764 1.00 47.81 239 SER A N 1
ATOM 1746 C CA . SER A 1 239 ? -25.412 -3.613 29.181 1.00 47.81 239 SER A CA 1
ATOM 1747 C C . SER A 1 239 ? -26.157 -2.610 28.302 1.00 47.81 239 SER A C 1
ATOM 1749 O O . SER A 1 239 ? -27.123 -2.988 27.631 1.00 47.81 239 SER A O 1
ATOM 1751 N N . PRO A 1 240 ? -25.701 -1.346 28.266 1.00 49.28 240 PRO A N 1
ATOM 1752 C CA . PRO A 1 240 ? -26.285 -0.335 27.406 1.00 49.28 240 PRO A CA 1
ATOM 1753 C C . PRO A 1 240 ? -26.273 -0.788 25.946 1.00 49.28 240 PRO A C 1
ATOM 1755 O O . PRO A 1 240 ? -25.254 -1.222 25.404 1.00 49.28 240 PRO A O 1
ATOM 1758 N N . THR A 1 241 ? -27.417 -0.661 25.297 1.00 58.78 241 THR A N 1
ATOM 1759 C CA . THR A 1 241 ? -27.548 -0.806 23.851 1.00 58.78 241 THR A CA 1
ATOM 1760 C C . THR A 1 241 ? -26.715 0.260 23.133 1.00 58.78 241 THR A C 1
ATOM 1762 O O . THR A 1 241 ? -26.435 1.333 23.673 1.00 58.78 241 THR A O 1
ATOM 1765 N N . GLY A 1 242 ? -26.373 0.020 21.863 1.00 45.62 242 GLY A N 1
ATOM 1766 C CA . GLY A 1 242 ? -25.685 1.027 21.042 1.00 45.62 242 GLY A CA 1
ATOM 1767 C C . GLY A 1 242 ? -26.436 2.367 20.974 1.00 45.62 242 GLY A C 1
ATOM 1768 O O . GLY A 1 242 ? -25.812 3.423 20.943 1.00 45.62 242 GLY A O 1
ATOM 1769 N N . LEU A 1 243 ? -27.773 2.341 21.048 1.00 51.84 243 LEU A N 1
ATOM 1770 C CA . LEU A 1 243 ? -28.607 3.543 21.119 1.00 51.84 243 LEU A CA 1
ATOM 1771 C C . LEU A 1 243 ? -28.448 4.290 22.453 1.00 51.84 243 LEU A C 1
ATOM 1773 O O . LEU A 1 243 ? -28.452 5.517 22.473 1.00 51.84 243 LEU A O 1
ATOM 1777 N N . GLU A 1 244 ? -28.289 3.579 23.569 1.00 55.47 244 GLU A N 1
ATOM 1778 C CA . GLU A 1 244 ? -28.059 4.185 24.885 1.00 55.47 244 GLU A CA 1
ATOM 1779 C C . GLU A 1 244 ? -26.664 4.803 24.992 1.00 55.47 244 GLU A C 1
ATOM 1781 O O . GLU A 1 244 ? -26.541 5.910 25.516 1.00 55.47 244 GLU A O 1
ATOM 1786 N N . LEU A 1 245 ? -25.637 4.165 24.421 1.00 55.97 245 LEU A N 1
ATOM 1787 C CA . LEU A 1 245 ? -24.290 4.742 24.326 1.00 55.97 245 LEU A CA 1
ATOM 1788 C C . LEU A 1 245 ? -24.262 5.975 23.421 1.00 55.97 245 LEU A C 1
ATOM 1790 O O . LEU A 1 245 ? -23.687 7.000 23.785 1.00 55.97 245 LEU A O 1
ATOM 1794 N N . GLN A 1 246 ? -24.937 5.917 22.273 1.00 48.97 246 GLN A N 1
ATOM 1795 C CA . GLN A 1 246 ? -25.055 7.060 21.373 1.00 48.97 246 GLN A CA 1
ATOM 1796 C C . GLN A 1 246 ? -25.795 8.221 22.057 1.00 48.97 246 GLN A C 1
ATOM 1798 O O . GLN A 1 246 ? -25.319 9.355 22.029 1.00 48.97 246 GLN A O 1
ATOM 1803 N N . ASN A 1 247 ? -26.898 7.943 22.760 1.00 56.88 247 ASN A N 1
ATOM 1804 C CA . ASN A 1 247 ? -27.615 8.941 23.557 1.00 56.88 247 ASN A CA 1
ATOM 1805 C C . ASN A 1 247 ? -26.761 9.500 24.701 1.00 56.88 247 ASN A C 1
ATOM 1807 O O . ASN A 1 247 ? -26.834 10.695 24.984 1.00 56.88 247 ASN A O 1
ATOM 1811 N N . PHE A 1 248 ? -25.949 8.677 25.360 1.00 66.25 248 PHE A N 1
ATOM 1812 C CA . PHE A 1 248 ? -25.017 9.135 26.386 1.00 66.25 248 PHE A CA 1
ATOM 1813 C C . PHE A 1 248 ? -23.966 10.083 25.796 1.00 66.25 248 PHE A C 1
ATOM 1815 O O . PHE A 1 248 ? -23.796 11.190 26.302 1.00 66.25 248 PHE A O 1
ATOM 1822 N N . LEU A 1 249 ? -23.334 9.720 24.678 1.00 56.25 249 LEU A N 1
ATOM 1823 C CA . LEU A 1 249 ? -22.366 10.580 23.989 1.00 56.25 249 LEU A CA 1
ATOM 1824 C C . LEU A 1 249 ? -22.999 11.898 23.520 1.00 56.25 249 LEU A C 1
ATOM 1826 O O . LEU A 1 249 ? -22.392 12.958 23.663 1.00 56.25 249 LEU A O 1
ATOM 1830 N N . PHE A 1 250 ? -24.243 11.862 23.037 1.00 53.66 250 PHE A N 1
ATOM 1831 C CA . PHE A 1 250 ? -24.975 13.068 22.645 1.00 53.66 250 PHE A CA 1
ATOM 1832 C C . PHE A 1 250 ? -25.322 13.981 23.824 1.00 53.66 250 PHE A C 1
ATOM 1834 O O . PHE A 1 250 ? -25.229 15.200 23.690 1.00 53.66 250 PHE A O 1
ATOM 1841 N N . ASN A 1 251 ? -25.733 13.410 24.958 1.00 58.06 251 ASN A N 1
ATOM 1842 C CA . ASN A 1 251 ? -26.249 14.176 26.094 1.00 58.06 251 ASN A CA 1
ATOM 1843 C C . ASN A 1 251 ? -25.168 14.581 27.106 1.00 58.06 251 ASN A C 1
ATOM 1845 O O . ASN A 1 251 ? -25.319 15.593 27.784 1.00 58.06 251 ASN A O 1
ATOM 1849 N N . VAL A 1 252 ? -24.097 13.797 27.224 1.00 52.62 252 VAL A N 1
ATOM 1850 C CA . VAL A 1 252 ? -23.014 14.001 28.199 1.00 52.62 252 VAL A CA 1
ATOM 1851 C C . VAL A 1 252 ? -21.731 14.464 27.504 1.00 52.62 252 VAL A C 1
ATOM 1853 O O . VAL A 1 252 ? -21.037 15.334 28.022 1.00 52.62 252 VAL A O 1
ATOM 1856 N N . GLY A 1 253 ? -21.441 13.942 26.307 1.00 40.50 253 GLY A N 1
ATOM 1857 C CA . GLY A 1 253 ? -20.222 14.244 25.545 1.00 40.50 253 GLY A CA 1
ATOM 1858 C C . GLY A 1 253 ? -20.244 15.557 24.753 1.00 40.50 253 GLY A C 1
ATOM 1859 O O . GLY A 1 253 ? -19.191 16.007 24.305 1.00 40.50 253 GLY A O 1
ATOM 1860 N N . ARG A 1 254 ? -21.402 16.218 24.603 1.00 44.41 254 ARG A N 1
ATOM 1861 C CA . ARG A 1 254 ? -21.496 17.597 24.087 1.00 44.41 254 ARG A CA 1
ATOM 1862 C C . ARG A 1 254 ? -21.729 18.579 25.240 1.00 44.41 254 ARG A C 1
ATOM 1864 O O . ARG A 1 254 ? -22.876 18.962 25.479 1.00 44.41 254 ARG A O 1
ATOM 1871 N N . PRO A 1 255 ? -20.689 19.048 25.951 1.00 39.56 255 PRO A N 1
ATOM 1872 C CA . PRO A 1 255 ? -20.852 20.209 26.804 1.00 39.56 255 PRO A CA 1
ATOM 1873 C C . PRO A 1 255 ? -20.983 21.447 25.902 1.00 39.56 255 PRO A C 1
ATOM 1875 O O . PRO A 1 255 ? -19.994 21.982 25.420 1.00 39.56 255 PRO A O 1
ATOM 1878 N N . ALA A 1 256 ? -22.232 21.868 25.688 1.00 42.41 256 ALA A N 1
ATOM 1879 C CA . ALA A 1 256 ? -22.662 23.149 25.119 1.00 42.41 256 ALA A CA 1
ATOM 1880 C C . ALA A 1 256 ? -22.188 23.490 23.686 1.00 42.41 256 ALA A C 1
ATOM 1882 O O . ALA A 1 256 ? -21.101 24.024 23.467 1.00 42.41 256 ALA A O 1
ATOM 1883 N N . LEU A 1 257 ? -23.101 23.312 22.726 1.00 37.81 257 LEU A N 1
ATOM 1884 C CA . LEU A 1 257 ? -23.304 24.278 21.639 1.00 37.81 257 LEU A CA 1
ATOM 1885 C C . LEU A 1 257 ? -24.619 25.015 21.892 1.00 37.81 257 LEU A C 1
ATOM 1887 O O . LEU A 1 257 ? -25.585 24.326 22.293 1.00 37.81 257 LEU A O 1
#

Sequence (257 aa):
MRYLQFIGLMVLSLMILSCSGGLGNSDDLSRTGSGTATVIVNVGGRDGSSIAAPEQAPAGVASVRFYITGSDMDPIERTVLVTGTSVSETFDVPIGPNRHFEVFAYTANGTLYYYGDAYADLEVGAGGEPVSVSIILSMEGLSPGALLALCESAVSSDNLSAANDFCRDASDRYGTEVSNEADTARFFHVLTFFFDTVSDGDPNNGLNTASDILDAFNCTHAGSVHDDPSCPDTMPGNSPTGLELQNFLFNVGRPAL

Secondary structure (DSSP, 8-state):
--HHHHHHHHHHHHHTT--------S---------EEEEEEEES---TT-SSS-SSPPTT--EEEEEEE-TTS--EEEEEE--SS-EEEEEEEE-EEEEEEEEEEE-TTS-EEEEEEEEEEE---TT-PPEEEEE--BSTTS-HHHHHHHHHHHHHTT-HHHHHHHHHHHHHHHTT--SHHHHHHHHHHHHHHHHHS---S-TTS-SSSHHHHHHHTT----S-TTS-----SS--TTSPPHHHHHHHHHHHS----

Foldseek 3Di:
DVVVVVVVVVVVVVVVPPPDPPPDPPPPPPPQPQFWAKEKEKEQPDPVPDPPFHNFQDPQFQKKWKWKDDDPDDIDIDIDGDPTRMDIDIDGHRAAAFIKIKMFTAGPVRQTDWIWMDTDHGDCPPVSDHDYDYTGTDCVPPDLQSLLVQLVVCVVVVVLVSNLVSLVVSLVRCPPPDDPSNVSSVVSNVVSVLVQDDQPLDCPPDPPHSSNVCNVQVQDDDDDPPDDGPRPPDRPPPDDDPVRVVVCCVPPVDPDD

pLDDT: mean 71.08, std 17.19, range [37.25, 97.44]